Protein AF-A0A4P6H5F7-F1 (afdb_monomer)

Foldseek 3Di:
DDDDDDDDDDPDDDPQKDKDKDADDLVAFQWGIKMWIADPVQRFIFIFTDGDDPDDDPDDDPPPPDGDGDGDDPLCNQVVVQVVLVVRAPFCWKKKWWDPPLADTHDIDIGNDDPVLVVVCVVPPLVLDCQHSNNDQLADDFKDKDFCVRLVVDGSSVCNCVVRQVVSQFGIKMKGFADQVSGGGMMMITTHHVVRPYQDPRNRVVSSVVSVVCNVRPRPVVVQQPQPPLPPDDPVLVVLLVCLLVVHDLVVVCVVVVHDSVVSVVSVVVNCVSNVHDDSVVSNCSRNPDD

Secondary structure (DSSP, 8-state):
------PPPPP---TT-EEEEEE--HHHHSEEEEEEEEEGGGTEEEEEEEE---S---S---TT-S---PPP-TTTHHHHHHHHHHHHS--SEEEEEEEETTTEEEEEEEES--HHHHHHIIIIIGGG-TTSGGGS-TTT--EEEEETTGGGGSTTHHHHIIIIIGGGT--EEEEEEEEETTEEEEEEEEEE-GGG-SPPHHHHHHHHHHHHHHIIIIIGGGGS------TT--HHHHHHHHHHHTT--HHHHHHHHT--HHHHHHHHHHHHHHHT-SSHHHHHHHHT---

Nearest PDB structures (foldseek):
  7r3h-assembly2_C  TM=5.105E-01  e=3.510E-08  Pseudomonas aeruginosa PAO1
  4lgw-assembly1_A  TM=4.927E-01  e=9.589E-08  Escherichia coli K-12
  3qp6-assembly1_A-2  TM=3.907E-01  e=2.779E-07  Chromobacterium violaceum
  3qp5-assembly1_A  TM=4.692E-01  e=4.215E-06  Chromobacterium violaceum
  6bao-assembly1_B  TM=4.291E-01  e=8.643E-03  Stigmatella aurantiaca DW4/3-1

Structure (mmCIF, N/CA/C/O backbone):
data_AF-A0A4P6H5F7-F1
#
_entry.id   AF-A0A4P6H5F7-F1
#
loop_
_atom_site.group_PDB
_atom_site.id
_atom_site.type_symbol
_atom_site.label_atom_id
_atom_site.label_alt_id
_atom_site.label_comp_id
_atom_site.label_asym_id
_atom_site.label_entity_id
_atom_site.label_seq_id
_atom_site.pdbx_PDB_ins_code
_atom_site.Cartn_x
_atom_site.Cartn_y
_atom_site.Cartn_z
_atom_site.occupancy
_atom_site.B_iso_or_equiv
_atom_site.auth_seq_id
_atom_site.auth_comp_id
_atom_site.auth_asym_id
_atom_site.auth_atom_id
_atom_site.pdbx_PDB_model_num
ATOM 1 N N . MET A 1 1 ? 37.491 13.093 3.183 1.00 29.97 1 MET A N 1
ATOM 2 C CA . MET A 1 1 ? 36.920 14.443 3.383 1.00 29.97 1 MET A CA 1
ATOM 3 C C . MET A 1 1 ? 35.794 14.321 4.395 1.00 29.97 1 MET A C 1
ATOM 5 O O . MET A 1 1 ? 34.875 13.552 4.159 1.00 29.97 1 MET A O 1
ATOM 9 N N . GLN A 1 2 ? 35.931 14.969 5.554 1.00 22.78 2 GLN A N 1
ATOM 10 C CA . GLN A 1 2 ? 34.943 14.943 6.638 1.00 22.78 2 GLN A CA 1
ATOM 11 C C . GLN A 1 2 ? 33.630 15.591 6.178 1.00 22.78 2 GLN A C 1
ATOM 13 O O . GLN A 1 2 ? 33.628 16.748 5.761 1.00 22.78 2 GLN A O 1
ATOM 18 N N . ALA A 1 3 ? 32.522 14.852 6.260 1.00 23.78 3 ALA A N 1
ATOM 19 C CA . ALA A 1 3 ? 31.185 15.390 6.050 1.00 23.78 3 ALA A CA 1
ATOM 20 C C . ALA A 1 3 ? 30.818 16.300 7.234 1.00 23.78 3 ALA A C 1
ATOM 22 O O . ALA A 1 3 ? 30.647 15.839 8.362 1.00 23.78 3 ALA A O 1
ATOM 23 N N . GLY A 1 4 ? 30.749 17.605 6.972 1.00 20.97 4 GLY A N 1
ATOM 24 C CA . GLY A 1 4 ? 30.353 18.618 7.942 1.00 20.97 4 GLY A CA 1
ATOM 25 C C . GLY A 1 4 ? 28.889 18.464 8.356 1.00 20.97 4 GLY A C 1
ATOM 26 O O . GLY A 1 4 ? 27.988 18.347 7.523 1.00 20.97 4 GLY A O 1
ATOM 27 N N . ILE A 1 5 ? 28.659 18.476 9.666 1.00 22.62 5 ILE A N 1
ATOM 28 C CA . ILE A 1 5 ? 27.340 18.598 10.284 1.00 22.62 5 ILE A CA 1
ATOM 29 C C . ILE A 1 5 ? 26.895 20.049 10.086 1.00 22.62 5 ILE A C 1
ATOM 31 O O . ILE A 1 5 ? 27.395 20.949 10.754 1.00 22.62 5 ILE A O 1
ATOM 35 N N . VAL A 1 6 ? 25.973 20.291 9.155 1.00 24.48 6 VAL A N 1
ATOM 36 C CA . VAL A 1 6 ? 25.246 21.563 9.088 1.00 24.48 6 VAL A CA 1
ATOM 37 C C . VAL A 1 6 ? 23.949 21.360 9.858 1.00 24.48 6 VAL A C 1
ATOM 39 O O . VAL A 1 6 ? 23.096 20.569 9.464 1.00 24.48 6 VAL A O 1
ATOM 42 N N . ALA A 1 7 ? 23.857 22.020 11.009 1.00 23.06 7 ALA A N 1
ATOM 43 C CA . ALA A 1 7 ? 22.691 22.014 11.873 1.00 23.06 7 ALA A CA 1
ATOM 44 C C . ALA A 1 7 ? 21.468 22.573 11.125 1.00 23.06 7 ALA A C 1
ATOM 46 O O . ALA A 1 7 ? 21.466 23.733 10.711 1.00 23.06 7 ALA A O 1
ATOM 47 N N . CYS A 1 8 ? 20.415 21.768 10.972 1.00 25.28 8 CYS A N 1
ATOM 48 C CA . CYS A 1 8 ? 19.102 22.286 10.603 1.00 25.28 8 CYS A CA 1
ATOM 49 C C . CYS A 1 8 ? 18.485 22.980 11.823 1.00 25.28 8 CYS A C 1
ATOM 51 O O . CYS A 1 8 ? 18.349 22.381 12.889 1.00 25.28 8 CYS A O 1
ATOM 53 N N . LEU A 1 9 ? 18.147 24.260 11.648 1.00 24.42 9 LEU A N 1
ATOM 54 C CA . LEU A 1 9 ? 17.517 25.122 12.647 1.00 24.42 9 LEU A CA 1
ATOM 55 C C . LEU A 1 9 ? 16.273 24.476 13.290 1.00 24.42 9 LEU A C 1
ATOM 57 O O . LEU A 1 9 ? 15.506 23.800 12.599 1.00 24.42 9 LEU A O 1
ATOM 61 N N . PRO A 1 10 ? 16.033 24.731 14.589 1.00 26.20 10 PRO A N 1
ATOM 62 C CA . PRO A 1 10 ? 14.943 24.119 15.327 1.00 26.20 10 PRO A CA 1
ATOM 63 C C . PRO A 1 10 ? 13.609 24.707 14.856 1.00 26.20 10 PRO A C 1
ATOM 65 O O . PRO A 1 10 ? 13.351 25.903 15.010 1.00 26.20 10 PRO A O 1
ATOM 68 N N . LEU A 1 11 ? 12.723 23.863 14.321 1.00 34.06 11 LEU A N 1
ATOM 69 C CA . LEU A 1 11 ? 11.296 24.139 14.457 1.00 34.06 11 LEU A CA 1
ATOM 70 C C . LEU A 1 11 ? 11.012 24.127 15.963 1.00 34.06 11 LEU A C 1
ATOM 72 O O . LEU A 1 11 ? 11.435 23.211 16.663 1.00 34.06 11 LEU A O 1
ATOM 76 N N . ARG A 1 12 ? 10.418 25.219 16.447 1.00 31.41 12 ARG A N 1
ATOM 77 C CA . ARG A 1 12 ? 10.176 25.527 17.861 1.00 31.41 12 ARG A CA 1
ATOM 78 C C . ARG A 1 12 ? 9.864 24.290 18.711 1.00 31.41 12 ARG A C 1
ATOM 80 O O . ARG A 1 12 ? 9.005 23.492 18.368 1.00 31.41 12 ARG A O 1
ATOM 87 N N . THR A 1 13 ? 10.561 24.249 19.840 1.00 36.47 13 THR A N 1
ATOM 88 C CA . THR A 1 13 ? 10.389 23.454 21.060 1.00 36.47 13 THR A CA 1
ATOM 89 C C . THR A 1 13 ? 8.944 23.048 21.377 1.00 36.47 13 THR A C 1
ATOM 91 O O . THR A 1 13 ? 8.300 23.658 22.229 1.00 36.47 13 THR A O 1
ATOM 94 N N . ASP A 1 14 ? 8.451 21.999 20.732 1.00 37.88 14 ASP A N 1
ATOM 95 C CA . ASP A 1 14 ? 7.338 21.207 21.240 1.00 37.88 14 ASP A CA 1
ATOM 96 C C . ASP A 1 14 ? 7.854 19.773 21.454 1.00 37.88 14 ASP A C 1
ATOM 98 O O . ASP A 1 14 ? 8.197 19.099 20.478 1.00 37.88 14 ASP A O 1
ATOM 102 N N . PRO A 1 15 ? 7.988 19.305 22.709 1.00 40.47 15 PRO A N 1
ATOM 103 C CA . PRO A 1 15 ? 8.488 17.965 23.014 1.00 40.47 15 PRO A CA 1
ATOM 104 C C . PRO A 1 15 ? 7.598 16.835 22.462 1.00 40.47 15 PRO A C 1
ATOM 106 O O . PRO A 1 15 ? 8.021 15.681 22.484 1.00 40.47 15 PRO A O 1
ATOM 109 N N . ALA A 1 16 ? 6.402 17.144 21.944 1.00 42.50 16 ALA A N 1
ATOM 110 C CA . ALA A 1 16 ? 5.518 16.187 21.280 1.00 42.50 16 ALA A CA 1
ATOM 111 C C . ALA A 1 16 ? 5.868 15.920 19.800 1.00 42.50 16 ALA A C 1
ATOM 113 O O . ALA A 1 16 ? 5.371 14.955 19.219 1.00 42.50 16 ALA A O 1
ATOM 114 N N . VAL A 1 17 ? 6.712 16.744 19.165 1.00 45.81 17 VAL A N 1
ATOM 115 C CA . VAL A 1 17 ? 7.041 16.601 17.737 1.00 45.81 17 VAL A CA 1
ATOM 116 C C . VAL A 1 17 ? 8.173 15.591 17.556 1.00 45.81 17 VAL A C 1
ATOM 118 O O . VAL A 1 17 ? 9.346 15.892 17.785 1.00 45.81 17 VAL A O 1
ATOM 121 N N . ARG A 1 18 ? 7.833 14.379 17.102 1.00 52.94 18 ARG A N 1
ATOM 122 C CA . ARG A 1 18 ? 8.831 13.379 16.691 1.00 52.94 18 ARG A CA 1
ATOM 123 C C . ARG A 1 18 ? 9.371 13.761 15.314 1.00 52.94 18 ARG A C 1
ATOM 125 O O . ARG A 1 18 ? 8.601 14.061 14.406 1.00 52.94 18 ARG A O 1
ATOM 132 N N . SER A 1 19 ? 10.690 13.764 15.140 1.00 49.25 19 SER A N 1
ATOM 133 C CA . SER A 1 19 ? 11.313 14.035 13.840 1.00 49.25 19 SER A CA 1
ATOM 134 C C . SER A 1 19 ? 12.418 13.031 13.542 1.00 49.25 19 SER A C 1
ATOM 136 O O . SER A 1 19 ? 13.175 12.647 14.432 1.00 49.25 19 SER A O 1
ATOM 138 N N . HIS A 1 20 ? 12.496 12.592 12.288 1.00 52.00 20 HIS A N 1
ATOM 139 C CA . HIS A 1 20 ? 13.513 11.663 11.817 1.00 52.00 20 HIS A CA 1
ATOM 140 C C . HIS A 1 20 ? 14.039 12.144 10.465 1.00 52.00 20 HIS A C 1
ATOM 142 O O . HIS A 1 20 ? 13.270 12.332 9.527 1.00 52.00 20 HIS A O 1
ATOM 148 N N . SER A 1 21 ? 15.347 12.391 10.367 1.00 47.94 21 SER A N 1
ATOM 149 C CA . SER A 1 21 ? 15.993 12.844 9.129 1.00 47.94 21 SER A CA 1
ATOM 150 C C . SER A 1 21 ? 17.012 11.818 8.658 1.00 47.94 21 SER A C 1
ATOM 152 O O . SER A 1 21 ? 17.844 11.360 9.437 1.00 47.94 21 SER A O 1
ATOM 154 N N . ILE A 1 22 ? 16.946 11.464 7.380 1.00 49.75 22 ILE A N 1
ATOM 155 C CA . ILE A 1 22 ? 17.785 10.470 6.725 1.00 49.75 22 ILE A CA 1
ATOM 156 C C . ILE A 1 22 ? 18.375 11.099 5.458 1.00 49.75 22 ILE A C 1
ATOM 158 O O . ILE A 1 22 ? 17.669 11.719 4.665 1.00 49.75 22 ILE A O 1
ATOM 162 N N . ARG A 1 23 ? 19.684 10.936 5.264 1.00 50.78 23 ARG A N 1
ATOM 163 C CA . ARG A 1 23 ? 20.394 11.325 4.038 1.00 50.78 23 ARG A CA 1
ATOM 164 C C . ARG A 1 23 ? 20.758 10.076 3.240 1.00 50.78 23 ARG A C 1
ATOM 166 O O . ARG A 1 23 ? 21.121 9.070 3.844 1.00 50.78 23 ARG A O 1
ATOM 173 N N . PHE A 1 24 ? 20.661 10.166 1.917 1.00 49.22 24 PHE A N 1
ATOM 174 C CA . PHE A 1 24 ? 20.951 9.078 0.977 1.00 49.22 24 PHE A CA 1
ATOM 175 C C . PHE A 1 24 ? 21.926 9.552 -0.102 1.00 49.22 24 PHE A C 1
ATOM 177 O O . PHE A 1 24 ? 22.082 10.761 -0.306 1.00 49.22 24 PHE A O 1
ATOM 184 N N . ASP A 1 25 ? 22.571 8.607 -0.790 1.00 47.97 25 ASP A N 1
ATOM 185 C CA . ASP A 1 25 ? 23.366 8.923 -1.973 1.00 47.97 25 ASP A CA 1
ATOM 186 C C . ASP A 1 25 ? 22.431 9.273 -3.153 1.00 47.97 25 ASP A C 1
ATOM 188 O O . ASP A 1 25 ? 21.599 8.451 -3.566 1.00 47.97 25 ASP A O 1
ATOM 192 N N . PRO A 1 26 ? 22.525 10.492 -3.711 1.00 47.16 26 PRO A N 1
ATOM 193 C CA . PRO A 1 26 ? 21.695 10.901 -4.836 1.00 47.16 26 PRO A CA 1
ATOM 194 C C . PRO A 1 26 ? 21.836 10.058 -6.102 1.00 47.16 26 PRO A C 1
ATOM 196 O O . PRO A 1 26 ? 20.885 10.022 -6.887 1.00 47.16 26 PRO A O 1
ATOM 199 N N . ALA A 1 27 ? 22.973 9.389 -6.309 1.00 46.44 27 ALA A N 1
ATOM 200 C CA . ALA A 1 27 ? 23.206 8.581 -7.502 1.00 46.44 27 ALA A CA 1
ATOM 201 C C . ALA A 1 27 ? 22.308 7.329 -7.564 1.00 46.44 27 ALA A C 1
ATOM 203 O O . ALA A 1 27 ? 22.047 6.824 -8.655 1.00 46.44 27 ALA A O 1
ATOM 204 N N . GLU A 1 28 ? 21.801 6.853 -6.420 1.00 45.88 28 GLU A N 1
ATOM 205 C CA . GLU A 1 28 ? 21.081 5.574 -6.320 1.00 45.88 28 GLU A CA 1
ATOM 206 C C . GLU A 1 28 ? 19.574 5.719 -6.057 1.00 45.88 28 GLU A C 1
ATOM 208 O O . GLU A 1 28 ? 18.778 4.868 -6.465 1.00 45.88 28 GLU A O 1
ATOM 213 N N . CYS A 1 29 ? 19.157 6.801 -5.389 1.00 45.09 29 CYS A N 1
ATOM 214 C CA . CYS A 1 29 ? 17.756 7.034 -5.018 1.00 45.09 29 CYS A CA 1
ATOM 215 C C . CYS A 1 29 ? 17.140 8.293 -5.643 1.00 45.09 29 CYS A C 1
ATOM 217 O O . CYS A 1 29 ? 15.960 8.541 -5.433 1.00 45.09 29 CYS A O 1
ATOM 219 N N . GLY A 1 30 ? 17.897 9.134 -6.359 1.00 49.72 30 GLY A N 1
ATOM 220 C CA . GLY A 1 30 ? 17.394 10.416 -6.882 1.00 49.72 30 GLY A CA 1
ATOM 221 C C . GLY A 1 30 ? 16.991 11.440 -5.803 1.00 49.72 30 GLY A C 1
ATOM 222 O O . GLY A 1 30 ? 16.577 12.552 -6.134 1.00 49.72 30 GLY A O 1
ATOM 223 N N . VAL A 1 31 ? 17.134 11.094 -4.517 1.00 50.75 31 VAL A N 1
ATOM 224 C CA . VAL A 1 31 ? 16.823 11.892 -3.323 1.00 50.75 31 VAL A CA 1
ATOM 225 C C . VAL A 1 31 ? 18.093 12.001 -2.470 1.00 50.75 31 VAL A C 1
ATOM 227 O O . VAL A 1 31 ? 18.653 10.990 -2.071 1.00 50.75 31 VAL A O 1
ATOM 230 N N . GLN A 1 32 ? 18.549 13.224 -2.188 1.00 54.28 32 GLN A N 1
ATOM 231 C CA . GLN A 1 32 ? 19.732 13.541 -1.369 1.00 54.28 32 GLN A CA 1
ATOM 232 C C . GLN A 1 32 ? 19.437 13.546 0.136 1.00 54.28 32 GLN A C 1
ATOM 234 O O . GLN A 1 32 ? 20.300 13.250 0.961 1.00 54.28 32 GLN A O 1
ATOM 239 N N . GLU A 1 33 ? 18.233 13.965 0.517 1.00 55.88 33 GLU A N 1
ATOM 240 C CA . GLU A 1 33 ? 17.853 14.148 1.917 1.00 55.88 33 GLU A CA 1
ATOM 241 C C . GLU A 1 33 ? 16.346 14.016 2.079 1.00 55.88 33 GLU A C 1
ATOM 243 O O . GLU A 1 33 ? 15.588 14.428 1.199 1.00 55.88 33 GLU A O 1
ATOM 248 N N . PHE A 1 34 ? 15.938 13.439 3.203 1.00 58.94 34 PHE A N 1
ATOM 249 C CA . PHE A 1 34 ? 14.566 13.127 3.554 1.00 58.94 34 PHE A CA 1
ATOM 250 C C . PHE A 1 34 ? 14.358 13.367 5.057 1.00 58.94 34 PHE A C 1
ATOM 252 O O . PHE A 1 34 ? 15.089 12.823 5.877 1.00 58.94 34 PHE A O 1
ATOM 259 N N . SER A 1 35 ? 13.359 14.156 5.437 1.00 54.16 35 SER A N 1
ATOM 260 C CA . SER A 1 35 ? 13.009 14.431 6.832 1.00 54.16 35 SER A CA 1
ATOM 261 C C . SER A 1 35 ? 11.515 14.249 7.046 1.00 54.16 35 SER A C 1
ATOM 263 O O . SER A 1 35 ? 10.715 14.969 6.449 1.00 54.16 35 SER A O 1
ATOM 265 N N . LEU A 1 36 ? 11.152 13.321 7.926 1.00 54.50 36 LEU A N 1
ATOM 266 C CA . LEU A 1 36 ? 9.792 13.123 8.411 1.00 54.50 36 LEU A CA 1
ATOM 267 C C . LEU A 1 36 ? 9.608 13.830 9.750 1.00 54.50 36 LEU A C 1
ATOM 269 O O . LEU A 1 36 ? 10.480 13.789 10.621 1.00 54.50 36 LEU A O 1
ATOM 273 N N . PHE A 1 37 ? 8.450 14.448 9.922 1.00 55.75 37 PHE A N 1
ATOM 274 C CA . PHE A 1 37 ? 8.022 15.075 11.165 1.00 55.75 37 PHE A CA 1
ATOM 275 C C . PHE A 1 37 ? 6.615 14.583 11.485 1.00 55.75 37 PHE A C 1
ATOM 277 O O . PHE A 1 37 ? 5.787 14.539 10.585 1.00 55.75 37 PHE A O 1
ATOM 284 N N . TRP A 1 38 ? 6.330 14.247 12.736 1.00 47.97 38 TRP A N 1
ATOM 285 C CA . TRP A 1 38 ? 4.983 13.943 13.213 1.00 47.97 38 TRP A CA 1
ATOM 286 C C . TRP A 1 38 ? 4.521 15.025 14.182 1.00 47.97 38 TRP A C 1
ATOM 288 O O . TRP A 1 38 ? 5.249 15.380 15.111 1.00 47.97 38 TRP A O 1
ATOM 298 N N . GLN A 1 39 ? 3.319 15.549 13.965 1.00 54.34 39 GLN A N 1
ATOM 299 C CA . GLN A 1 39 ? 2.648 16.504 14.834 1.00 54.34 39 GLN A CA 1
ATOM 300 C C . GLN A 1 39 ? 1.384 15.844 15.412 1.00 54.34 39 GLN A C 1
ATOM 302 O O . GLN A 1 39 ? 0.368 15.758 14.725 1.00 54.34 39 GLN A O 1
ATOM 307 N N . PRO A 1 40 ? 1.412 15.392 16.681 1.00 46.44 40 PRO A N 1
ATOM 308 C CA . PRO A 1 40 ? 0.281 14.676 17.280 1.00 46.44 40 PRO A CA 1
ATOM 309 C C . PRO A 1 40 ? -0.992 15.524 17.420 1.00 46.44 40 PRO A C 1
ATOM 311 O O . PRO A 1 40 ? -2.099 15.007 17.373 1.00 46.44 40 PRO A O 1
ATOM 314 N N . HIS A 1 41 ? -0.853 16.842 17.596 1.00 43.78 41 HIS A N 1
ATOM 315 C CA . HIS A 1 41 ? -1.971 17.742 17.910 1.00 43.78 41 HIS A CA 1
ATOM 316 C C . HIS A 1 41 ? -2.948 17.970 16.743 1.00 43.78 41 HIS A C 1
ATOM 318 O O . HIS A 1 41 ? -4.041 18.491 16.951 1.00 43.78 41 HIS A O 1
ATOM 324 N N . ASN A 1 42 ? -2.551 17.621 15.521 1.00 45.69 42 ASN A N 1
ATOM 325 C CA . ASN A 1 42 ? -3.335 17.780 14.296 1.00 45.69 42 ASN A CA 1
ATOM 326 C C . ASN A 1 42 ? -3.241 16.537 13.392 1.00 45.69 42 ASN A C 1
ATOM 328 O O . ASN A 1 42 ? -3.495 16.657 12.195 1.00 45.69 42 ASN A O 1
ATOM 332 N N . ASP A 1 43 ? -2.837 15.387 13.950 1.00 46.53 43 ASP A N 1
ATOM 333 C CA . ASP A 1 43 ? -2.655 14.102 13.248 1.00 46.53 43 ASP A CA 1
ATOM 334 C C . ASP A 1 43 ? -1.792 14.228 11.974 1.00 46.53 43 ASP A C 1
ATOM 336 O O . ASP A 1 43 ? -1.970 13.496 11.010 1.00 46.53 43 ASP A O 1
ATOM 340 N N . THR A 1 44 ? -0.860 15.191 11.939 1.00 44.75 44 THR A N 1
ATOM 341 C CA . THR A 1 44 ? -0.157 15.584 10.713 1.00 44.75 44 THR A CA 1
ATOM 342 C C . THR A 1 44 ? 1.257 15.030 10.662 1.00 44.75 44 THR A C 1
ATOM 344 O O . THR A 1 44 ? 2.130 15.442 11.428 1.00 44.75 44 THR A O 1
ATOM 347 N N . MET A 1 45 ? 1.549 14.192 9.671 1.00 48.59 45 MET A N 1
ATOM 348 C CA . MET A 1 45 ? 2.930 13.930 9.262 1.00 48.59 45 MET A CA 1
ATOM 349 C C . MET A 1 45 ? 3.363 15.012 8.266 1.00 48.59 45 MET A C 1
ATOM 351 O O . MET A 1 45 ? 2.541 15.461 7.486 1.00 48.59 45 MET A O 1
ATOM 355 N N . MET A 1 46 ? 4.616 15.462 8.292 1.00 51.31 46 MET A N 1
ATOM 356 C CA . MET A 1 46 ? 5.203 16.340 7.279 1.00 51.31 46 MET A CA 1
ATOM 357 C C . MET A 1 46 ? 6.426 15.669 6.690 1.00 51.31 46 MET A C 1
ATOM 359 O O . MET A 1 46 ? 7.287 15.183 7.423 1.00 51.31 46 MET A O 1
ATOM 363 N N . LEU A 1 47 ? 6.535 15.720 5.369 1.00 50.47 47 LEU A N 1
ATOM 364 C CA . LEU A 1 47 ? 7.714 15.271 4.658 1.00 50.47 47 LEU A CA 1
ATOM 365 C C . LEU A 1 47 ? 8.489 16.462 4.089 1.00 50.47 47 LEU A C 1
ATOM 367 O O . LEU A 1 47 ? 7.913 17.344 3.468 1.00 50.47 47 LEU A O 1
ATOM 371 N N . LYS A 1 48 ? 9.811 16.470 4.238 1.00 55.75 48 LYS A N 1
ATOM 372 C CA . LYS A 1 48 ? 10.713 17.292 3.425 1.00 55.75 48 LYS A CA 1
ATOM 373 C C . LYS A 1 48 ? 11.657 16.374 2.675 1.00 55.75 48 LYS A C 1
ATOM 375 O O . LYS A 1 48 ? 12.254 15.500 3.289 1.00 55.75 48 LYS A O 1
ATOM 380 N N . TYR A 1 49 ? 11.819 16.578 1.374 1.00 50.47 49 TYR A N 1
ATOM 381 C CA . TYR A 1 49 ? 12.823 15.861 0.598 1.00 50.47 49 TYR A CA 1
ATOM 382 C C . TYR A 1 49 ? 13.550 16.803 -0.360 1.00 50.47 49 TYR A C 1
ATOM 384 O O . TYR A 1 49 ? 13.006 17.829 -0.772 1.00 50.47 49 TYR A O 1
ATOM 392 N N . ARG A 1 50 ? 14.790 16.457 -0.709 1.00 54.38 50 ARG A N 1
ATOM 393 C CA . ARG A 1 50 ? 15.602 17.168 -1.703 1.00 54.38 50 ARG A CA 1
ATOM 394 C C . ARG A 1 50 ? 16.057 16.179 -2.766 1.00 54.38 50 ARG A C 1
ATOM 396 O O . ARG A 1 50 ? 16.674 15.181 -2.416 1.00 54.38 50 ARG A O 1
ATOM 403 N N . ARG A 1 51 ? 15.766 16.440 -4.043 1.00 50.16 51 ARG A N 1
ATOM 404 C CA . ARG A 1 51 ? 16.254 15.632 -5.177 1.00 50.16 51 ARG A CA 1
ATOM 405 C C . ARG A 1 51 ? 17.541 16.199 -5.767 1.00 50.16 51 ARG A C 1
ATOM 407 O O . ARG A 1 51 ? 17.761 17.407 -5.690 1.00 50.16 51 ARG A O 1
ATOM 414 N N . ASP A 1 52 ? 18.342 15.339 -6.390 1.00 51.28 52 ASP A N 1
ATOM 415 C CA . ASP A 1 52 ? 19.470 15.777 -7.217 1.00 51.28 52 ASP A CA 1
ATOM 416 C C . ASP A 1 52 ? 19.020 16.033 -8.659 1.00 51.28 52 ASP A C 1
ATOM 418 O O . ASP A 1 52 ? 18.275 15.240 -9.238 1.00 51.28 52 ASP A O 1
ATOM 422 N N . ARG A 1 53 ? 19.456 17.151 -9.245 1.00 47.72 53 ARG A N 1
ATOM 423 C CA . ARG A 1 53 ? 19.188 17.486 -10.651 1.00 47.72 53 ARG A CA 1
ATOM 424 C C . ARG A 1 53 ? 20.381 17.035 -11.491 1.00 47.72 53 ARG A C 1
ATOM 426 O O . ARG A 1 53 ? 21.313 17.803 -11.716 1.00 47.72 53 ARG A O 1
ATOM 433 N N . GLY A 1 54 ? 20.348 15.803 -11.988 1.00 40.03 54 GLY A N 1
ATOM 434 C CA . GLY A 1 54 ? 21.299 15.350 -13.003 1.00 40.03 54 GLY A CA 1
ATOM 435 C C . GLY A 1 54 ? 21.062 16.039 -14.357 1.00 40.03 54 GLY A C 1
ATOM 436 O O . GLY A 1 54 ? 20.054 15.789 -15.002 1.00 40.03 54 GLY A O 1
ATOM 437 N N . THR A 1 55 ? 21.996 16.902 -14.777 1.00 37.75 55 THR A N 1
ATOM 438 C CA . THR A 1 55 ? 22.315 17.324 -16.169 1.00 37.75 55 THR A CA 1
ATOM 439 C C . THR A 1 55 ? 21.196 17.723 -17.155 1.00 37.75 55 THR A C 1
ATOM 441 O O . THR A 1 55 ? 21.426 17.678 -18.362 1.00 37.75 55 THR A O 1
ATOM 444 N N . GLU A 1 56 ? 20.020 18.179 -16.728 1.00 32.56 56 GLU A N 1
ATOM 445 C CA . GLU A 1 56 ? 19.079 18.856 -17.641 1.00 32.56 56 GLU A CA 1
ATOM 446 C C . GLU A 1 56 ? 19.368 20.367 -17.702 1.00 32.56 56 GLU A C 1
ATOM 448 O O . GLU A 1 56 ? 19.549 21.030 -16.678 1.00 32.56 56 GLU A O 1
ATOM 453 N N . ARG A 1 57 ? 19.488 20.905 -18.928 1.00 29.09 57 ARG A N 1
ATOM 454 C CA . ARG A 1 57 ? 19.799 22.320 -19.205 1.00 29.09 57 ARG A CA 1
ATOM 455 C C . ARG A 1 57 ? 18.815 23.262 -18.486 1.00 29.09 57 ARG A C 1
ATOM 457 O O . ARG A 1 57 ? 17.622 22.974 -18.448 1.00 29.09 57 ARG A O 1
ATOM 464 N N . PRO A 1 58 ? 19.283 24.419 -17.982 1.00 32.72 58 PRO A N 1
ATOM 465 C CA . PRO A 1 58 ? 18.459 25.361 -17.241 1.00 32.72 58 PRO A CA 1
ATOM 466 C C . PRO A 1 58 ? 17.654 26.241 -18.205 1.00 32.72 58 PRO A C 1
ATOM 468 O O . PRO A 1 58 ? 17.996 27.397 -18.423 1.00 32.72 58 PRO A O 1
ATOM 471 N N . GLU A 1 59 ? 16.577 25.718 -18.782 1.00 30.31 59 GLU A N 1
ATOM 472 C CA . GLU A 1 59 ? 15.536 26.563 -19.373 1.00 30.31 59 GLU A CA 1
ATOM 473 C C . GLU A 1 59 ? 14.224 26.327 -18.627 1.00 30.31 59 GLU A C 1
ATOM 475 O O . GLU A 1 59 ? 13.651 25.244 -18.654 1.00 30.31 59 GLU A O 1
ATOM 480 N N . MET A 1 60 ? 13.802 27.378 -17.915 1.00 31.80 60 MET A N 1
ATOM 481 C CA . MET A 1 60 ? 12.625 27.468 -17.044 1.00 31.80 60 MET A CA 1
ATOM 482 C C . MET A 1 60 ? 12.674 26.590 -15.788 1.00 31.80 60 MET A C 1
ATOM 484 O O . MET A 1 60 ? 11.951 25.612 -15.627 1.00 31.80 60 MET A O 1
ATOM 488 N N . ALA A 1 61 ? 13.495 27.016 -14.825 1.00 29.53 61 ALA A N 1
ATOM 489 C CA . ALA A 1 61 ? 13.262 26.668 -13.432 1.00 29.53 61 ALA A CA 1
ATOM 490 C C . ALA A 1 61 ? 11.879 27.194 -13.011 1.00 29.53 61 ALA A C 1
ATOM 492 O O . ALA A 1 61 ? 11.697 28.406 -12.921 1.00 29.53 61 ALA A O 1
ATOM 493 N N . ASP A 1 62 ? 10.927 26.300 -12.738 1.00 31.53 62 ASP A N 1
ATOM 494 C CA . ASP A 1 62 ? 9.774 26.651 -11.912 1.00 31.53 62 ASP A CA 1
ATOM 495 C C . ASP A 1 62 ? 10.276 26.840 -10.462 1.00 31.53 62 ASP A C 1
ATOM 497 O O . ASP A 1 62 ? 10.809 25.887 -9.874 1.00 31.53 62 ASP A O 1
ATOM 501 N N . PRO A 1 63 ? 10.180 28.047 -9.874 1.00 30.08 63 PRO A N 1
ATOM 502 C CA . PRO A 1 63 ? 10.615 28.325 -8.503 1.00 30.08 63 PRO A CA 1
ATOM 503 C C . PRO A 1 63 ? 9.763 27.627 -7.426 1.00 30.08 63 PRO A C 1
ATOM 505 O O . PRO A 1 63 ? 10.025 27.806 -6.238 1.00 30.08 63 PRO A O 1
ATOM 508 N N . SER A 1 64 ? 8.738 26.861 -7.811 1.00 31.34 64 SER A N 1
ATOM 509 C CA . SER A 1 64 ? 7.736 26.279 -6.912 1.00 31.34 64 SER A CA 1
ATOM 510 C C . SER A 1 64 ? 8.176 25.028 -6.132 1.00 31.34 64 SER A C 1
ATOM 512 O O . SER A 1 64 ? 7.507 24.658 -5.166 1.00 31.34 64 SER A O 1
ATOM 514 N N . ILE A 1 65 ? 9.303 24.382 -6.460 1.00 38.84 65 ILE A N 1
ATOM 515 C CA . ILE A 1 65 ? 9.735 23.144 -5.775 1.00 38.84 65 ILE A CA 1
ATOM 516 C C . ILE A 1 65 ? 10.603 23.470 -4.545 1.00 38.84 65 ILE A C 1
ATOM 518 O O . ILE A 1 65 ? 11.796 23.174 -4.483 1.00 38.84 65 ILE A O 1
ATOM 522 N N . GLY A 1 66 ? 9.986 24.132 -3.564 1.00 30.62 66 GLY A N 1
ATOM 523 C CA . GLY A 1 66 ? 10.457 24.181 -2.176 1.00 30.62 66 GLY A CA 1
ATOM 524 C C . GLY A 1 66 ? 10.095 22.894 -1.411 1.00 30.62 66 GLY A C 1
ATOM 525 O O . GLY A 1 66 ? 9.498 21.989 -1.995 1.00 30.62 66 GLY A O 1
ATOM 526 N N . PRO A 1 67 ? 10.427 22.775 -0.107 1.00 35.38 67 PRO A N 1
ATOM 527 C CA . PRO A 1 67 ? 10.016 21.630 0.710 1.00 35.38 67 PRO A CA 1
ATOM 528 C C . PRO A 1 67 ? 8.495 21.442 0.620 1.00 35.38 67 PRO A C 1
ATOM 530 O O . PRO A 1 67 ? 7.739 22.276 1.114 1.00 35.38 67 PRO A O 1
ATOM 533 N N . THR A 1 68 ? 8.043 20.367 -0.029 1.00 37.06 68 THR A N 1
ATOM 534 C CA . THR A 1 68 ? 6.614 20.069 -0.158 1.00 37.06 68 THR A CA 1
ATOM 535 C C . THR A 1 68 ? 6.084 19.569 1.178 1.00 37.06 68 THR A C 1
ATOM 537 O O . THR A 1 68 ? 6.230 18.397 1.502 1.00 37.06 68 THR A O 1
ATOM 540 N N . LEU A 1 69 ? 5.470 20.459 1.956 1.00 35.94 69 LEU A N 1
ATOM 541 C CA . LEU A 1 69 ? 4.765 20.095 3.180 1.00 35.94 69 LEU A CA 1
ATOM 542 C C . LEU A 1 69 ? 3.528 19.265 2.800 1.00 35.94 69 LEU A C 1
ATOM 544 O O . LEU A 1 69 ? 2.541 19.808 2.310 1.00 35.94 69 LEU A O 1
ATOM 548 N N . MET A 1 70 ? 3.586 17.950 2.979 1.00 40.19 70 MET A N 1
ATOM 549 C CA . MET A 1 70 ? 2.390 17.105 2.910 1.00 40.19 70 MET A CA 1
ATOM 550 C C . MET A 1 70 ? 1.782 17.036 4.299 1.00 40.19 70 MET A C 1
ATOM 552 O O . MET A 1 70 ? 2.529 16.853 5.245 1.00 40.19 70 MET A O 1
ATOM 556 N N . HIS A 1 71 ? 0.471 17.230 4.415 1.00 36.88 71 HIS A N 1
ATOM 557 C CA . HIS A 1 71 ? -0.298 16.953 5.627 1.00 36.88 71 HIS A CA 1
ATOM 558 C C . HIS A 1 71 ? -0.821 15.525 5.515 1.00 36.88 71 HIS A C 1
ATOM 560 O O . HIS A 1 71 ? -1.302 15.194 4.434 1.00 36.88 71 HIS A O 1
ATOM 566 N N . PHE A 1 72 ? -0.714 14.698 6.561 1.00 44.41 72 PHE A N 1
ATOM 567 C CA . PHE A 1 72 ? -1.260 13.338 6.538 1.00 44.41 72 PHE A CA 1
ATOM 568 C C . PHE A 1 72 ? -2.577 13.249 7.309 1.00 44.41 72 PHE A C 1
ATOM 570 O O . PHE A 1 72 ? -2.690 13.839 8.367 1.00 44.41 72 PHE A O 1
ATOM 577 N N . ASP A 1 73 ? -3.565 12.556 6.746 1.00 47.59 73 ASP A N 1
ATOM 578 C CA . ASP A 1 73 ? -4.876 12.272 7.355 1.00 47.59 73 ASP A CA 1
ATOM 579 C C . ASP A 1 73 ? -5.053 10.756 7.266 1.00 47.59 73 ASP A C 1
ATOM 581 O O . ASP A 1 73 ? -4.817 10.188 6.199 1.00 47.59 73 ASP A O 1
ATOM 585 N N . ARG A 1 74 ? -5.460 10.074 8.342 1.00 50.97 74 ARG A N 1
ATOM 586 C CA . ARG A 1 74 ? -5.659 8.610 8.341 1.00 50.97 74 ARG A CA 1
ATOM 587 C C . ARG A 1 74 ? -6.557 8.108 7.207 1.00 50.97 74 ARG A C 1
ATOM 589 O O . ARG A 1 74 ? -6.352 7.000 6.719 1.00 50.97 74 ARG A O 1
ATOM 596 N N . THR A 1 75 ? -7.524 8.905 6.756 1.00 53.03 75 THR A N 1
ATOM 597 C CA . THR A 1 75 ? -8.407 8.561 5.629 1.00 53.03 75 THR A CA 1
ATOM 598 C C . THR A 1 75 ? -7.767 8.781 4.256 1.00 53.03 75 THR A C 1
ATOM 600 O O . THR A 1 75 ? -8.168 8.140 3.286 1.00 53.03 75 THR A O 1
ATOM 603 N N . ALA A 1 76 ? -6.746 9.637 4.175 1.00 64.44 76 ALA A N 1
ATOM 604 C CA . ALA A 1 76 ? -5.987 9.947 2.962 1.00 64.44 76 ALA A CA 1
ATOM 605 C C . ALA A 1 76 ? -4.559 9.366 2.975 1.00 64.44 76 ALA A C 1
ATOM 607 O O . ALA A 1 76 ? -3.797 9.578 2.027 1.00 64.44 76 ALA A O 1
ATOM 608 N N . PHE A 1 77 ? -4.202 8.611 4.022 1.00 72.88 77 PHE A N 1
ATOM 609 C CA . PHE A 1 77 ? -2.858 8.086 4.251 1.00 72.88 77 PHE A CA 1
ATOM 610 C C . PHE A 1 77 ? -2.344 7.307 3.042 1.00 72.88 77 PHE A C 1
ATOM 612 O O . PHE A 1 77 ? -1.221 7.533 2.601 1.00 72.88 77 PHE A O 1
ATOM 619 N N . GLY A 1 78 ? -3.183 6.441 2.466 1.00 75.56 78 GLY A N 1
ATOM 620 C CA . GLY A 1 78 ? -2.820 5.666 1.283 1.00 75.56 78 GLY A CA 1
ATOM 621 C C . GLY A 1 78 ? -2.414 6.550 0.103 1.00 75.56 78 GLY A C 1
ATOM 622 O O . GLY A 1 78 ? -1.355 6.346 -0.483 1.00 75.56 78 GLY A O 1
ATOM 623 N N . ASP A 1 79 ? -3.202 7.579 -0.213 1.00 77.31 79 ASP A N 1
ATOM 624 C CA . ASP A 1 79 ? -2.928 8.485 -1.336 1.00 77.31 79 ASP A CA 1
ATOM 625 C C . ASP A 1 79 ? -1.632 9.291 -1.118 1.00 77.31 79 ASP A C 1
ATOM 627 O O . ASP A 1 79 ? -0.802 9.445 -2.023 1.00 77.31 79 ASP A O 1
ATOM 631 N N . GLN A 1 80 ? -1.403 9.758 0.109 1.00 73.94 80 GLN A N 1
ATOM 632 C CA . GLN A 1 80 ? -0.197 10.510 0.465 1.00 73.94 80 GLN A CA 1
ATOM 633 C C . GLN A 1 80 ? 1.044 9.616 0.471 1.00 73.94 80 GLN A C 1
ATOM 635 O O . GLN A 1 80 ? 2.081 9.999 -0.073 1.00 73.94 80 GLN A O 1
ATOM 640 N N . PHE A 1 81 ? 0.932 8.401 1.013 1.00 82.50 81 PHE A N 1
ATOM 641 C CA . PHE A 1 81 ? 1.990 7.398 0.993 1.00 82.50 81 PHE A CA 1
ATOM 642 C C . PHE A 1 81 ? 2.438 7.103 -0.443 1.00 82.50 81 PHE A C 1
ATOM 644 O O . PHE A 1 81 ? 3.627 7.188 -0.758 1.00 82.50 81 PHE A O 1
ATOM 651 N N . LEU A 1 82 ? 1.487 6.836 -1.345 1.00 84.25 82 LEU A N 1
ATOM 652 C CA . LEU A 1 82 ? 1.794 6.582 -2.752 1.00 84.25 82 LEU A CA 1
ATOM 653 C C . LEU A 1 82 ? 2.459 7.785 -3.422 1.00 84.25 82 LEU A C 1
ATOM 655 O O . LEU A 1 82 ? 3.386 7.603 -4.211 1.00 84.25 82 LEU A O 1
ATOM 659 N N . THR A 1 83 ? 2.040 9.005 -3.076 1.00 78.56 83 THR A N 1
ATOM 660 C CA . THR A 1 83 ? 2.662 10.234 -3.587 1.00 78.56 83 THR A CA 1
ATOM 661 C C . THR A 1 83 ? 4.130 10.332 -3.169 1.00 78.56 83 THR A C 1
ATOM 663 O O . THR A 1 83 ? 4.987 10.617 -4.006 1.00 78.56 83 THR A O 1
ATOM 666 N N . VAL A 1 84 ? 4.448 10.043 -1.902 1.00 76.31 84 VAL A N 1
ATOM 667 C CA . VAL A 1 84 ? 5.831 10.045 -1.399 1.00 76.31 84 VAL A CA 1
ATOM 668 C C .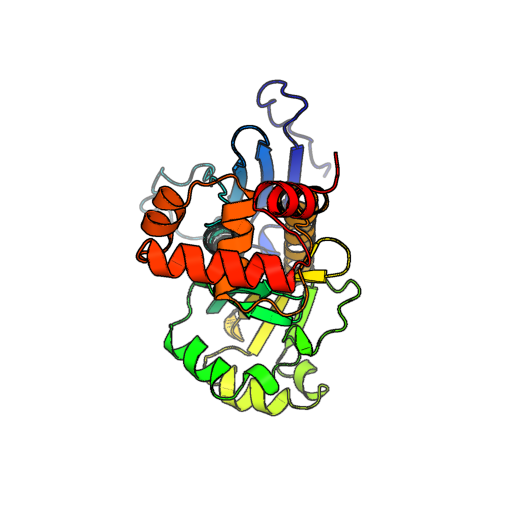 VAL A 1 84 ? 6.686 9.023 -2.132 1.00 76.31 84 VAL A C 1
ATOM 670 O O . VAL A 1 84 ? 7.766 9.360 -2.614 1.00 76.31 84 VAL A O 1
ATOM 673 N N . VAL A 1 85 ? 6.216 7.781 -2.247 1.00 83.69 85 VAL A N 1
ATOM 674 C CA . VAL A 1 85 ? 7.028 6.718 -2.847 1.00 83.69 85 VAL A CA 1
ATOM 675 C C . VAL A 1 85 ? 7.211 6.934 -4.351 1.00 83.69 85 VAL A C 1
ATOM 677 O O . VAL A 1 85 ? 8.331 6.809 -4.846 1.00 83.69 85 VAL A O 1
ATOM 680 N N . ALA A 1 86 ? 6.163 7.350 -5.070 1.00 81.06 86 ALA A N 1
ATOM 681 C CA . ALA A 1 86 ? 6.265 7.715 -6.485 1.00 81.06 86 ALA A CA 1
ATOM 682 C C . ALA A 1 86 ? 7.178 8.934 -6.713 1.00 81.06 86 ALA A C 1
ATOM 684 O O . ALA A 1 86 ? 7.797 9.064 -7.770 1.00 81.06 86 ALA A O 1
ATOM 685 N N . ALA A 1 87 ? 7.301 9.825 -5.723 1.00 73.38 87 ALA A N 1
ATOM 686 C CA . ALA A 1 87 ? 8.249 10.929 -5.767 1.00 73.38 87 ALA A CA 1
ATOM 687 C C . ALA A 1 87 ? 9.677 10.529 -5.341 1.00 73.38 87 ALA A C 1
ATOM 689 O O . ALA A 1 87 ? 10.640 11.196 -5.721 1.00 73.38 87 ALA A O 1
ATOM 690 N N . ALA A 1 88 ? 9.854 9.472 -4.562 1.00 73.69 88 ALA A N 1
ATOM 691 C CA . ALA A 1 88 ? 11.179 9.046 -4.132 1.00 73.69 88 ALA A CA 1
ATOM 692 C C . ALA A 1 88 ? 11.910 8.257 -5.219 1.00 73.69 88 ALA A C 1
ATOM 694 O O . ALA A 1 88 ? 13.132 8.264 -5.251 1.00 73.69 88 ALA A O 1
ATOM 695 N N . MET A 1 89 ? 11.190 7.568 -6.107 1.00 81.31 89 MET A N 1
ATOM 696 C CA . MET A 1 89 ? 11.815 6.664 -7.066 1.00 81.31 89 MET A CA 1
ATOM 697 C C . MET A 1 89 ? 10.956 6.424 -8.312 1.00 81.31 89 MET A C 1
ATOM 699 O O . MET A 1 89 ? 9.732 6.519 -8.237 1.00 81.31 89 MET A O 1
ATOM 703 N N . PRO A 1 90 ? 11.562 6.069 -9.461 1.00 83.56 90 PRO A N 1
ATOM 704 C CA . PRO A 1 90 ? 10.797 5.755 -10.658 1.00 83.56 90 PRO A CA 1
ATOM 705 C C . PRO A 1 90 ? 10.034 4.438 -10.476 1.00 83.56 90 PRO A C 1
ATOM 707 O O . PRO A 1 90 ? 10.610 3.420 -10.084 1.00 83.56 90 PRO A O 1
ATOM 710 N N . LEU A 1 91 ? 8.741 4.465 -10.794 1.00 90.44 91 LEU A N 1
ATOM 711 C CA . LEU A 1 91 ? 7.832 3.323 -10.743 1.00 90.44 91 LEU A CA 1
ATOM 712 C C . LEU A 1 91 ? 7.014 3.253 -12.035 1.00 90.44 91 LEU A C 1
ATOM 714 O O . LEU A 1 91 ? 6.741 4.274 -12.664 1.00 90.44 91 LEU A O 1
ATOM 718 N N . VAL A 1 92 ? 6.591 2.044 -12.402 1.00 92.50 92 VAL A N 1
ATOM 719 C CA . VAL A 1 92 ? 5.504 1.833 -13.373 1.00 92.50 92 VAL A CA 1
ATOM 720 C C . VAL A 1 92 ? 4.176 2.228 -12.734 1.00 92.50 92 VAL A C 1
ATOM 722 O O . VAL A 1 92 ? 3.348 2.877 -13.363 1.00 92.50 92 VAL A O 1
ATOM 725 N N . GLY A 1 93 ? 4.006 1.868 -11.465 1.00 92.94 93 GLY A N 1
ATOM 726 C CA . GLY A 1 93 ? 2.880 2.266 -10.642 1.00 92.94 93 GLY A CA 1
ATOM 727 C C . GLY A 1 93 ? 2.992 1.679 -9.243 1.00 92.94 93 GLY A C 1
ATOM 728 O O . GLY A 1 93 ? 3.883 0.875 -8.950 1.00 92.94 93 GLY A O 1
ATOM 729 N N . CYS A 1 94 ? 2.088 2.095 -8.372 1.00 94.88 94 CYS A N 1
ATOM 730 C CA . CYS A 1 94 ? 1.983 1.586 -7.020 1.00 94.88 94 CYS A CA 1
ATOM 731 C C . CYS A 1 94 ? 0.528 1.514 -6.561 1.00 94.88 94 CYS A C 1
ATOM 733 O O . CYS A 1 94 ? -0.343 2.251 -7.032 1.00 94.88 94 CYS A O 1
ATOM 735 N N . CYS A 1 95 ? 0.278 0.587 -5.646 1.00 93.50 95 CYS A N 1
ATOM 736 C CA . CYS A 1 95 ? -1.017 0.359 -5.028 1.00 93.50 95 CYS A CA 1
ATOM 737 C C . CYS A 1 95 ? -0.845 0.383 -3.515 1.00 93.50 95 CYS A C 1
ATOM 739 O O . CYS A 1 95 ? 0.090 -0.222 -3.006 1.00 93.50 95 CYS A O 1
ATOM 741 N N . PHE A 1 96 ? -1.752 1.036 -2.805 1.00 91.88 96 PHE A N 1
ATOM 742 C CA . PHE A 1 96 ? -1.898 0.922 -1.358 1.00 91.88 96 PHE A CA 1
ATOM 743 C C . PHE A 1 96 ? -3.241 0.267 -1.066 1.00 91.88 96 PHE A C 1
ATOM 745 O O . PHE A 1 96 ? -4.199 0.472 -1.811 1.00 91.88 96 PHE A O 1
ATOM 752 N N . TYR A 1 97 ? -3.326 -0.515 -0.002 1.00 87.06 97 TYR A N 1
ATOM 753 C CA . TYR A 1 97 ? -4.571 -1.121 0.443 1.00 87.06 97 TYR A CA 1
ATOM 754 C C . TYR A 1 97 ? -4.572 -1.315 1.953 1.00 87.06 97 TYR A C 1
ATOM 756 O O . TYR A 1 97 ? -3.527 -1.403 2.600 1.00 87.06 97 TYR A O 1
ATOM 764 N N . ARG A 1 98 ? -5.769 -1.432 2.513 1.00 84.69 98 ARG A N 1
ATOM 765 C CA . ARG A 1 98 ? -5.980 -1.796 3.911 1.00 84.69 98 ARG A CA 1
ATOM 766 C C . ARG A 1 98 ? -6.250 -3.284 4.041 1.00 84.69 98 ARG A C 1
ATOM 768 O O . ARG A 1 98 ? -6.725 -3.924 3.107 1.00 84.69 98 ARG A O 1
ATOM 775 N N . VAL A 1 99 ? -5.955 -3.827 5.213 1.00 80.62 99 VAL A N 1
ATOM 776 C CA . VAL A 1 99 ? -6.192 -5.228 5.548 1.00 80.62 99 VAL A CA 1
ATOM 777 C C . VAL A 1 99 ? -7.090 -5.298 6.779 1.00 80.62 99 VAL A C 1
ATOM 779 O O . VAL A 1 99 ? -6.716 -4.874 7.868 1.00 80.62 99 VAL A O 1
ATOM 782 N N . GLU A 1 100 ? -8.286 -5.847 6.602 1.00 75.38 100 GLU A N 1
ATOM 783 C CA . GLU A 1 100 ? -9.235 -6.150 7.670 1.00 75.38 100 GLU A CA 1
ATOM 784 C C . GLU A 1 100 ? -9.056 -7.587 8.167 1.00 75.38 100 GLU A C 1
ATOM 786 O O . GLU A 1 100 ? -8.749 -8.512 7.405 1.00 75.38 100 GLU A O 1
ATOM 791 N N . ASP A 1 101 ? -9.243 -7.785 9.474 1.00 69.38 101 ASP A N 1
ATOM 792 C CA . ASP A 1 101 ? -9.142 -9.087 10.147 1.00 69.38 101 ASP A CA 1
ATOM 793 C C . ASP A 1 101 ? -7.807 -9.825 9.856 1.00 69.38 101 ASP A C 1
ATOM 795 O O . ASP A 1 101 ? -7.712 -11.052 9.921 1.00 69.38 101 ASP A O 1
ATOM 799 N N . GLY A 1 102 ? -6.760 -9.062 9.508 1.00 65.19 102 GLY A N 1
AT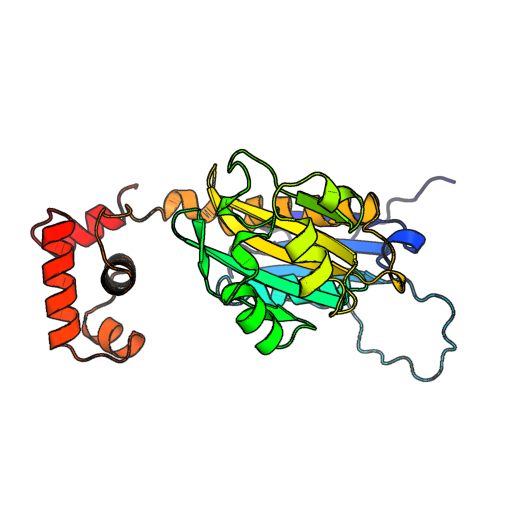OM 800 C CA . GLY A 1 102 ? -5.416 -9.536 9.162 1.00 65.19 102 GLY A CA 1
ATOM 801 C C . GLY A 1 102 ? -5.295 -10.267 7.819 1.00 65.19 102 GLY A C 1
ATOM 802 O O . GLY A 1 102 ? -4.232 -10.824 7.542 1.00 65.19 102 GLY A O 1
ATOM 803 N N . ARG A 1 103 ? -6.361 -10.334 7.006 1.00 70.25 103 ARG A N 1
AT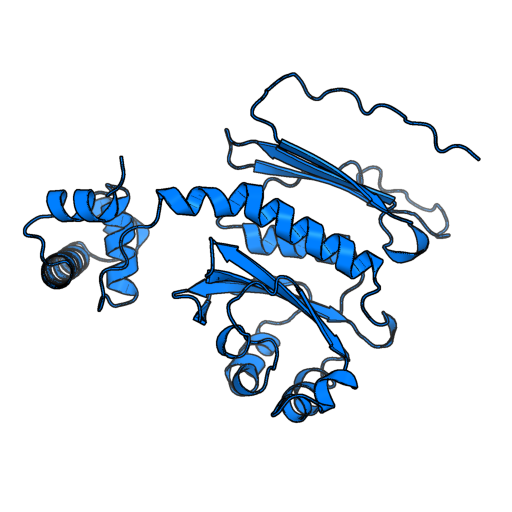OM 804 C CA . ARG A 1 103 ? -6.384 -11.129 5.759 1.00 70.25 103 ARG A CA 1
ATOM 805 C C . ARG A 1 103 ? -7.170 -10.504 4.609 1.00 70.25 103 ARG A C 1
ATOM 807 O O . ARG A 1 103 ? -6.776 -10.660 3.457 1.00 70.25 103 ARG A O 1
ATOM 814 N N . HIS A 1 104 ? -8.261 -9.801 4.898 1.00 76.94 104 HIS A N 1
ATOM 815 C CA . HIS A 1 104 ? -9.169 -9.293 3.875 1.00 76.94 104 HIS A CA 1
ATOM 816 C C . HIS A 1 104 ? -8.703 -7.936 3.369 1.00 76.94 104 HIS A C 1
ATOM 818 O O . HIS A 1 104 ? -8.713 -6.954 4.104 1.00 76.94 104 HIS A O 1
ATOM 824 N N . VAL A 1 105 ? -8.305 -7.872 2.104 1.00 81.50 105 VAL A N 1
ATOM 825 C CA . VAL A 1 105 ? -7.809 -6.634 1.506 1.00 81.50 105 VAL A CA 1
ATOM 826 C C . VAL A 1 105 ? -8.966 -5.740 1.046 1.00 81.50 105 VAL A C 1
ATOM 828 O O . VAL A 1 105 ? -9.833 -6.187 0.294 1.00 81.50 105 VAL A O 1
ATOM 831 N N . VAL A 1 106 ? -8.957 -4.471 1.460 1.00 76.38 106 VAL A N 1
ATOM 832 C CA . VAL A 1 106 ? -9.986 -3.458 1.167 1.00 76.38 106 VAL A CA 1
ATOM 833 C C . VAL A 1 106 ? -9.366 -2.085 0.855 1.00 76.38 106 VAL A C 1
ATOM 835 O O . VAL A 1 106 ? -8.181 -1.858 1.088 1.00 76.38 106 VAL A O 1
ATOM 838 N N . ASP A 1 107 ? -10.189 -1.153 0.365 1.00 76.56 107 ASP A N 1
ATOM 839 C CA . ASP A 1 107 ? -9.878 0.286 0.253 1.00 76.56 107 ASP A CA 1
ATOM 840 C C . ASP A 1 107 ? -8.600 0.607 -0.554 1.00 76.56 107 ASP A C 1
ATOM 842 O O . ASP A 1 107 ? -7.673 1.274 -0.090 1.00 76.56 107 ASP A O 1
ATOM 846 N N . HIS A 1 108 ? -8.542 0.093 -1.785 1.00 84.50 108 HIS A N 1
ATOM 847 C CA . HIS A 1 108 ? -7.405 0.277 -2.686 1.00 84.50 108 HIS A CA 1
ATOM 848 C C . HIS A 1 108 ? -7.236 1.716 -3.158 1.00 84.50 108 HIS A C 1
ATOM 850 O O . HIS A 1 108 ? -8.170 2.342 -3.661 1.00 84.50 108 HIS A O 1
ATOM 856 N N . ARG A 1 109 ? -5.992 2.186 -3.116 1.00 87.69 109 ARG A N 1
ATOM 857 C CA . ARG A 1 109 ? -5.528 3.437 -3.720 1.00 87.69 109 ARG A CA 1
ATOM 858 C C . ARG A 1 109 ? -4.487 3.117 -4.775 1.00 87.69 109 ARG A C 1
ATOM 860 O O . ARG A 1 109 ? -3.634 2.261 -4.559 1.00 87.69 109 ARG A O 1
ATOM 867 N N . LEU A 1 110 ? -4.571 3.775 -5.925 1.00 87.81 110 LEU A N 1
ATOM 868 C CA . LEU A 1 110 ? -3.732 3.488 -7.088 1.00 87.81 110 LEU A CA 1
ATOM 869 C C . LEU A 1 110 ? -3.030 4.761 -7.551 1.00 87.81 110 LEU A C 1
ATOM 871 O O . LEU A 1 110 ? -3.657 5.810 -7.672 1.00 87.81 110 LEU A O 1
ATOM 875 N N . SER A 1 111 ? -1.750 4.645 -7.890 1.00 89.56 111 SER A N 1
ATOM 876 C CA . SER A 1 111 ? -0.979 5.695 -8.555 1.00 89.56 111 SER A CA 1
ATOM 877 C C . SER A 1 111 ? -0.205 5.088 -9.723 1.00 89.56 111 SER A C 1
ATOM 879 O O . SER A 1 111 ? 0.449 4.058 -9.580 1.00 89.56 111 SER A O 1
ATOM 881 N N . GLY A 1 112 ? -0.337 5.667 -10.918 1.00 85.81 112 GLY A N 1
ATOM 882 C CA . GLY A 1 112 ? 0.252 5.112 -12.148 1.00 85.81 112 GLY A CA 1
ATOM 883 C C . GLY A 1 112 ? -0.397 3.813 -12.655 1.00 85.81 112 GLY A C 1
ATOM 884 O O . GLY A 1 112 ? 0.046 3.267 -13.661 1.00 85.81 112 GLY A O 1
ATOM 885 N N . LEU A 1 113 ? -1.464 3.325 -12.008 1.00 88.44 113 LEU A N 1
ATOM 886 C CA . LEU A 1 113 ? -2.201 2.115 -12.391 1.00 88.44 113 LEU A CA 1
ATOM 887 C C . LEU A 1 113 ? -3.660 2.441 -12.724 1.00 88.44 113 LEU A C 1
ATOM 889 O O . LEU A 1 113 ? -4.272 3.317 -12.117 1.00 88.44 113 LEU A O 1
ATOM 893 N N . SER A 1 114 ? -4.234 1.717 -13.687 1.00 83.62 114 SER A N 1
ATOM 894 C CA . SER A 1 114 ? -5.643 1.885 -14.064 1.00 83.62 114 SER A CA 1
ATOM 895 C C . SER A 1 114 ? -6.578 1.066 -13.160 1.00 83.62 114 SER A C 1
ATOM 897 O O . SER A 1 114 ? -6.188 -0.005 -12.698 1.00 83.62 114 SER A O 1
ATOM 899 N N . PRO A 1 115 ? -7.852 1.459 -12.982 1.00 77.31 115 PRO A N 1
ATOM 900 C CA . PRO A 1 115 ? -8.833 0.626 -12.275 1.00 77.31 115 PRO A CA 1
ATOM 901 C C . PRO A 1 115 ? -9.033 -0.768 -12.902 1.00 77.31 115 PRO A C 1
ATOM 903 O O . PRO A 1 115 ? -9.329 -1.737 -12.203 1.00 77.31 115 PRO A O 1
ATOM 906 N N . TYR A 1 116 ? -8.826 -0.898 -14.218 1.00 80.88 116 TYR A N 1
ATOM 907 C CA . TYR A 1 116 ? -8.882 -2.186 -14.918 1.00 80.88 116 TYR A CA 1
ATOM 908 C C . TYR A 1 116 ? -7.780 -3.153 -14.457 1.00 80.88 116 TYR A C 1
ATOM 910 O O . TYR A 1 116 ? -8.022 -4.357 -14.365 1.00 80.88 116 TYR A O 1
ATOM 918 N N . TRP A 1 117 ? -6.596 -2.630 -14.113 1.00 88.19 117 TRP A N 1
ATOM 919 C CA . TRP A 1 117 ? -5.494 -3.405 -13.532 1.00 88.19 117 TRP A CA 1
ATOM 920 C C . TRP A 1 117 ? -5.971 -4.164 -12.288 1.00 88.19 117 TRP A C 1
ATOM 922 O O . TRP A 1 117 ? -5.814 -5.382 -12.192 1.00 88.19 117 TRP A O 1
ATOM 932 N N . LEU A 1 118 ? -6.641 -3.444 -11.381 1.00 85.06 118 LEU A N 1
ATOM 933 C CA . LEU A 1 118 ? -7.125 -3.974 -10.109 1.00 85.06 118 LEU A CA 1
ATOM 934 C C . LEU A 1 118 ? -8.275 -4.967 -10.298 1.00 85.06 118 LEU A C 1
ATOM 936 O O . LEU A 1 118 ? -8.301 -6.021 -9.664 1.00 85.06 118 LEU A O 1
ATOM 940 N N . ASN A 1 119 ? -9.199 -4.671 -11.215 1.00 81.19 119 ASN A N 1
ATOM 941 C CA . ASN A 1 119 ? -10.283 -5.591 -11.550 1.00 81.19 119 ASN A CA 1
ATOM 942 C C . ASN A 1 119 ? -9.737 -6.927 -12.081 1.00 81.19 119 ASN A C 1
ATOM 944 O O . ASN A 1 119 ? -10.119 -7.994 -11.602 1.00 81.19 119 ASN A O 1
ATOM 948 N N . ARG A 1 120 ? -8.782 -6.869 -13.016 1.00 85.94 120 ARG A N 1
ATOM 949 C CA . ARG A 1 120 ? -8.126 -8.058 -13.568 1.00 85.94 120 ARG A CA 1
ATOM 950 C C . ARG A 1 120 ? -7.368 -8.836 -12.490 1.00 85.94 120 ARG A C 1
ATOM 952 O O . ARG A 1 120 ? -7.422 -10.067 -12.494 1.00 85.94 120 ARG A O 1
ATOM 959 N N . TYR A 1 121 ? -6.701 -8.137 -11.569 1.00 87.81 121 TYR A N 1
ATOM 960 C CA . TYR A 1 121 ? -6.013 -8.746 -10.432 1.00 87.81 121 TYR A CA 1
ATOM 961 C C . TYR A 1 121 ? -6.972 -9.568 -9.560 1.00 87.81 121 TYR A C 1
ATOM 963 O O . TYR A 1 121 ? -6.777 -10.775 -9.403 1.00 87.81 121 TYR A O 1
ATOM 971 N N . TYR A 1 122 ? -8.056 -8.964 -9.066 1.00 85.38 122 TYR A N 1
ATOM 972 C CA . TYR A 1 122 ? -9.001 -9.651 -8.178 1.00 85.38 122 TYR A CA 1
ATOM 973 C C . TYR A 1 122 ? -9.863 -10.703 -8.871 1.00 85.38 122 TYR A C 1
ATOM 975 O O . TYR A 1 122 ? -10.294 -11.663 -8.235 1.00 85.38 122 TYR A O 1
ATOM 983 N N . HIS A 1 123 ? -10.069 -10.586 -10.181 1.00 82.94 123 HIS A N 1
ATOM 984 C CA . HIS A 1 123 ? -10.804 -11.597 -10.932 1.00 82.94 123 HIS A CA 1
ATOM 985 C C . HIS A 1 123 ? -10.067 -12.949 -10.980 1.00 82.94 123 HIS A C 1
ATOM 987 O O . HIS A 1 123 ? -10.705 -13.998 -11.051 1.00 82.94 123 HIS A O 1
ATOM 993 N N . ARG A 1 124 ? -8.725 -12.958 -10.974 1.00 86.31 124 ARG A N 1
ATOM 994 C CA . ARG A 1 124 ? -7.959 -14.201 -11.184 1.00 86.31 124 ARG A CA 1
ATOM 995 C C . ARG A 1 124 ? -6.646 -14.295 -10.419 1.00 86.31 124 ARG A C 1
ATOM 997 O O . ARG A 1 124 ? -6.318 -15.368 -9.927 1.00 86.31 124 ARG A O 1
ATOM 1004 N N . PHE A 1 125 ? -5.877 -13.217 -10.367 1.00 89.44 125 PHE A N 1
ATOM 1005 C CA . PHE A 1 125 ? -4.448 -13.275 -10.075 1.00 89.44 125 PHE A CA 1
ATOM 1006 C C . PHE A 1 125 ? -4.085 -13.172 -8.594 1.00 89.44 125 PHE A C 1
ATOM 1008 O O . PHE A 1 125 ? -3.062 -13.731 -8.210 1.00 89.44 125 PHE A O 1
ATOM 1015 N N . TRP A 1 126 ? -4.934 -12.571 -7.755 1.00 88.00 126 TRP A N 1
ATOM 1016 C CA . TRP A 1 126 ? -4.675 -12.430 -6.313 1.00 88.00 126 TRP A CA 1
ATOM 1017 C C . TRP A 1 126 ? -4.354 -13.763 -5.615 1.00 88.00 126 TRP A C 1
ATOM 1019 O O . TRP A 1 126 ? -3.510 -13.832 -4.729 1.00 88.00 126 TRP A O 1
ATOM 1029 N N . ARG A 1 127 ? -4.968 -14.865 -6.071 1.00 86.62 127 ARG A N 1
ATOM 1030 C CA . ARG A 1 127 ? -4.750 -16.213 -5.518 1.00 86.62 127 ARG A CA 1
ATOM 1031 C C . ARG A 1 127 ? -3.370 -16.774 -5.830 1.00 86.62 127 ARG A C 1
ATOM 1033 O O . ARG A 1 127 ? -2.949 -17.709 -5.158 1.00 86.62 127 ARG A O 1
ATOM 1040 N N . PHE A 1 128 ? -2.707 -16.257 -6.859 1.00 88.44 128 PHE A N 1
ATOM 1041 C CA . PHE A 1 128 ? -1.398 -16.699 -7.341 1.00 88.44 128 PHE A CA 1
ATOM 1042 C C . PHE A 1 128 ? -0.264 -15.777 -6.890 1.00 88.44 128 PHE A C 1
ATOM 1044 O O . PHE A 1 128 ? 0.902 -16.136 -7.040 1.00 88.44 128 PHE A O 1
ATOM 1051 N N . ASP A 1 129 ? -0.601 -14.612 -6.342 1.00 89.81 129 ASP A N 1
ATOM 1052 C CA . ASP A 1 129 ? 0.357 -13.616 -5.890 1.00 89.81 129 ASP A CA 1
ATOM 1053 C C . ASP A 1 129 ? 1.094 -14.103 -4.625 1.00 89.81 129 ASP A C 1
ATOM 1055 O O . ASP A 1 129 ? 0.468 -14.289 -3.578 1.00 89.81 129 ASP A O 1
ATOM 1059 N N . PRO A 1 130 ? 2.420 -14.332 -4.682 1.00 87.56 130 PRO A N 1
ATOM 1060 C CA . PRO A 1 130 ? 3.193 -14.782 -3.525 1.00 87.56 130 PRO A CA 1
ATOM 1061 C C . PRO A 1 130 ? 3.324 -13.715 -2.425 1.00 87.56 130 PRO A C 1
ATOM 1063 O O . PRO A 1 130 ? 3.768 -14.048 -1.325 1.00 87.56 130 PRO A O 1
ATOM 1066 N N . LEU A 1 131 ? 2.975 -12.460 -2.726 1.00 90.75 131 LEU A N 1
ATOM 1067 C CA . LEU A 1 131 ? 3.023 -11.303 -1.833 1.00 90.75 131 LEU A CA 1
ATOM 1068 C C . LEU A 1 131 ? 1.633 -10.906 -1.315 1.00 90.75 131 LEU A C 1
ATOM 1070 O O . LEU A 1 131 ? 1.495 -9.918 -0.603 1.00 90.75 131 LEU A O 1
ATOM 1074 N N . HIS A 1 132 ? 0.585 -11.671 -1.630 1.00 89.69 132 HIS A N 1
ATOM 1075 C CA . HIS A 1 132 ? -0.726 -11.398 -1.052 1.00 89.69 132 HIS A CA 1
ATOM 1076 C C . HIS A 1 132 ? -0.696 -11.618 0.476 1.00 89.69 132 HIS A C 1
ATOM 1078 O O . HIS A 1 132 ? -0.181 -12.654 0.911 1.00 89.69 132 HIS A O 1
ATOM 1084 N N . PRO A 1 133 ? -1.307 -10.741 1.300 1.00 85.62 133 PRO A N 1
ATOM 1085 C CA . PRO A 1 133 ? -1.291 -10.861 2.764 1.00 85.62 133 PRO A CA 1
ATOM 1086 C C . PRO A 1 133 ? -1.755 -12.219 3.316 1.00 85.62 133 PRO A C 1
ATOM 1088 O O . PRO A 1 133 ? -1.252 -12.677 4.334 1.00 85.62 133 PRO A O 1
ATOM 1091 N N . GLU A 1 134 ? -2.675 -12.913 2.637 1.00 83.31 134 GLU A N 1
ATOM 1092 C CA . GLU A 1 134 ? -3.113 -14.268 3.035 1.00 83.31 134 GLU A CA 1
ATOM 1093 C C . GLU A 1 134 ? -2.043 -15.361 2.883 1.00 83.31 134 GLU A C 1
ATOM 1095 O O . GLU A 1 134 ? -2.198 -16.459 3.418 1.00 83.31 134 GLU A O 1
ATOM 1100 N N . ARG A 1 135 ? -0.992 -15.098 2.104 1.00 79.88 135 ARG A N 1
ATOM 1101 C CA . ARG A 1 135 ? 0.029 -16.078 1.712 1.00 79.88 135 ARG A CA 1
ATOM 1102 C C . ARG A 1 135 ? 1.380 -15.830 2.373 1.00 79.88 135 ARG A C 1
ATOM 1104 O O . ARG A 1 135 ? 2.288 -16.643 2.206 1.00 79.88 135 ARG A O 1
ATOM 1111 N N . VAL A 1 136 ? 1.511 -14.732 3.108 1.00 78.56 136 VAL A N 1
ATOM 1112 C CA . VAL A 1 136 ? 2.714 -14.383 3.859 1.00 78.56 136 VAL A CA 1
ATOM 1113 C C . VAL A 1 136 ? 2.473 -14.690 5.330 1.00 78.56 136 VAL A C 1
ATOM 1115 O O . VAL A 1 136 ? 1.382 -14.465 5.852 1.00 78.56 136 VAL A O 1
ATOM 1118 N N . ASP A 1 137 ? 3.481 -15.258 5.990 1.00 67.81 137 ASP A N 1
ATOM 1119 C CA . ASP A 1 137 ? 3.421 -15.467 7.433 1.00 67.81 137 ASP A CA 1
ATOM 1120 C C . ASP A 1 137 ? 3.302 -14.100 8.123 1.00 67.81 137 ASP A C 1
ATOM 1122 O O . ASP A 1 137 ? 4.112 -13.205 7.881 1.00 67.81 137 ASP A O 1
ATOM 1126 N N . GLN A 1 138 ? 2.269 -13.927 8.951 1.00 61.50 138 GLN A N 1
ATOM 1127 C CA . GLN A 1 138 ? 1.932 -12.647 9.589 1.00 61.50 138 GLN A CA 1
ATOM 1128 C C . GLN A 1 138 ? 3.010 -12.193 10.593 1.00 61.50 138 GLN A C 1
ATOM 1130 O O . GLN A 1 138 ? 2.982 -11.060 11.070 1.00 61.50 138 GLN A O 1
ATOM 1135 N N . ALA A 1 139 ? 3.974 -13.058 10.920 1.00 58.94 139 ALA A N 1
ATOM 1136 C CA . ALA A 1 139 ? 5.069 -12.746 11.823 1.00 58.94 139 ALA A CA 1
ATOM 1137 C C . ALA A 1 139 ? 6.196 -11.940 11.139 1.00 58.94 139 ALA A C 1
ATOM 1139 O O . ALA A 1 139 ? 7.216 -12.484 10.719 1.00 58.94 139 ALA A O 1
ATOM 1140 N N . GLY A 1 140 ? 6.047 -10.613 11.119 1.00 67.31 140 GLY A N 1
ATOM 1141 C CA . GLY A 1 140 ? 7.180 -9.676 11.174 1.00 67.31 140 GLY A CA 1
ATOM 1142 C C . GLY A 1 140 ? 7.920 -9.373 9.868 1.00 67.31 140 GLY A C 1
ATOM 1143 O O . GLY A 1 140 ? 8.974 -8.736 9.910 1.00 67.31 140 GLY A O 1
ATOM 1144 N N . ILE A 1 141 ? 7.401 -9.780 8.707 1.00 83.06 141 ILE A N 1
ATOM 1145 C CA . ILE A 1 141 ? 7.957 -9.356 7.413 1.00 83.06 141 ILE A CA 1
ATOM 1146 C C . ILE A 1 141 ? 7.394 -7.978 7.061 1.00 83.06 141 ILE A C 1
ATOM 1148 O O . ILE A 1 141 ? 6.241 -7.870 6.668 1.00 83.06 141 ILE A O 1
ATOM 1152 N N . ARG A 1 142 ? 8.217 -6.927 7.135 1.00 87.50 142 ARG A N 1
ATOM 1153 C CA . ARG A 1 142 ? 7.833 -5.560 6.718 1.00 87.50 142 ARG A CA 1
ATOM 1154 C C . ARG A 1 142 ? 7.965 -5.302 5.223 1.00 87.50 142 ARG A C 1
ATOM 1156 O O . ARG A 1 142 ? 7.255 -4.472 4.667 1.00 87.50 142 ARG A O 1
ATOM 1163 N N . LEU A 1 143 ? 8.895 -5.994 4.576 1.00 91.81 143 LEU A N 1
ATOM 1164 C CA . LEU A 1 143 ? 9.308 -5.720 3.206 1.00 91.81 143 LEU A CA 1
ATOM 1165 C C . LEU A 1 143 ? 9.658 -7.031 2.511 1.00 91.81 143 LEU A C 1
ATOM 1167 O O . LEU A 1 143 ? 10.449 -7.820 3.030 1.00 91.81 143 LEU A O 1
ATOM 1171 N N . ARG A 1 144 ? 9.125 -7.252 1.308 1.00 91.75 144 ARG A N 1
ATOM 1172 C CA . ARG A 1 144 ? 9.538 -8.372 0.454 1.00 91.75 144 ARG A CA 1
ATOM 1173 C C . ARG A 1 144 ? 9.648 -7.920 -0.992 1.00 91.75 144 ARG A C 1
ATOM 1175 O O . ARG A 1 144 ? 8.679 -7.456 -1.581 1.00 91.75 144 ARG A O 1
ATOM 1182 N N . SER A 1 145 ? 10.833 -8.094 -1.572 1.00 92.06 145 SER A N 1
ATOM 1183 C CA . SER A 1 145 ? 11.088 -7.805 -2.983 1.00 92.06 145 SER A CA 1
ATOM 1184 C C . SER A 1 145 ? 11.191 -9.090 -3.795 1.00 92.06 145 SER A C 1
ATOM 1186 O O . SER A 1 145 ? 11.851 -10.050 -3.390 1.00 92.06 145 SER A O 1
ATOM 1188 N N . VAL A 1 146 ? 10.521 -9.112 -4.942 1.00 90.38 146 VAL A N 1
ATOM 1189 C CA . VAL A 1 146 ? 10.480 -10.239 -5.870 1.00 90.38 146 VAL A CA 1
ATOM 1190 C C . VAL A 1 146 ? 10.743 -9.734 -7.284 1.00 90.38 146 VAL A C 1
ATOM 1192 O O . VAL A 1 146 ? 10.228 -8.709 -7.730 1.00 90.38 146 VAL A O 1
ATOM 1195 N N . THR A 1 147 ? 11.559 -10.480 -8.017 1.00 89.81 147 THR A N 1
ATOM 1196 C CA . THR A 1 147 ? 11.803 -10.276 -9.442 1.00 89.81 147 THR A CA 1
ATOM 1197 C C . THR A 1 147 ? 11.176 -11.417 -10.226 1.00 89.81 147 THR A C 1
ATOM 1199 O O . THR A 1 147 ? 10.894 -12.484 -9.680 1.00 89.81 147 THR A O 1
ATOM 1202 N N . ARG A 1 148 ? 11.022 -11.234 -11.539 1.00 86.88 148 ARG A N 1
ATOM 1203 C CA . ARG A 1 148 ? 10.595 -12.310 -12.443 1.00 86.88 148 ARG A CA 1
ATOM 1204 C C . ARG A 1 148 ? 11.410 -13.601 -12.271 1.00 86.88 148 ARG A C 1
ATOM 1206 O O . ARG A 1 148 ? 10.861 -14.689 -12.411 1.00 86.88 148 ARG A O 1
ATOM 1213 N N . GLU A 1 149 ? 12.706 -13.497 -11.977 1.00 84.44 149 GLU A N 1
ATOM 1214 C CA . GLU A 1 149 ? 13.571 -14.659 -11.761 1.00 84.44 149 GLU A CA 1
ATOM 1215 C C . GLU A 1 149 ? 13.320 -15.319 -10.401 1.00 84.44 149 GLU A C 1
ATOM 1217 O O . GLU A 1 149 ? 13.150 -16.539 -10.333 1.00 84.44 149 GLU A O 1
ATOM 1222 N N . THR A 1 150 ? 13.246 -14.533 -9.320 1.00 85.19 150 THR A N 1
ATOM 1223 C CA . THR A 1 150 ? 13.063 -15.085 -7.969 1.00 85.19 150 THR A CA 1
ATOM 1224 C C . THR A 1 150 ? 11.654 -15.631 -7.751 1.00 85.19 150 THR A C 1
ATOM 1226 O O . THR A 1 150 ? 11.507 -16.652 -7.079 1.00 85.19 150 THR A O 1
ATOM 1229 N N . ALA A 1 151 ? 10.646 -15.052 -8.414 1.00 81.19 151 ALA A N 1
ATOM 1230 C CA . ALA A 1 151 ? 9.263 -15.525 -8.407 1.00 81.19 151 ALA A CA 1
ATOM 1231 C C . ALA A 1 151 ? 9.120 -16.979 -8.871 1.00 81.19 151 ALA A C 1
ATOM 1233 O O . ALA A 1 151 ? 8.207 -17.679 -8.446 1.00 81.19 151 ALA A O 1
ATOM 1234 N N . ARG A 1 152 ? 10.028 -17.484 -9.719 1.00 79.00 152 ARG A N 1
ATOM 1235 C CA . ARG A 1 152 ? 9.954 -18.862 -10.240 1.00 79.00 152 ARG A CA 1
ATOM 1236 C C . ARG A 1 152 ? 10.035 -19.937 -9.158 1.00 79.00 152 ARG A C 1
ATOM 1238 O O . ARG A 1 152 ? 9.692 -21.085 -9.426 1.00 79.00 152 ARG A O 1
ATOM 1245 N N . ARG A 1 153 ? 10.512 -19.578 -7.964 1.00 77.12 153 ARG A N 1
ATOM 1246 C CA . ARG A 1 153 ? 10.675 -20.488 -6.825 1.00 77.12 153 ARG A CA 1
ATOM 1247 C C . ARG A 1 153 ? 9.405 -20.613 -5.975 1.00 77.12 153 ARG A C 1
ATOM 1249 O O . ARG A 1 153 ? 9.305 -21.565 -5.209 1.00 77.12 153 ARG A O 1
ATOM 1256 N N . ASP A 1 154 ? 8.443 -19.703 -6.128 1.00 74.75 154 ASP A N 1
ATOM 1257 C CA . ASP A 1 154 ? 7.200 -19.678 -5.354 1.00 74.75 154 ASP A CA 1
ATOM 1258 C C . ASP A 1 154 ? 6.047 -20.372 -6.111 1.00 74.75 154 ASP A C 1
ATOM 1260 O O . ASP A 1 154 ? 5.805 -20.134 -7.297 1.00 74.75 154 ASP A O 1
ATOM 1264 N N . ALA A 1 155 ? 5.285 -21.232 -5.429 1.00 68.56 155 ALA A N 1
ATOM 1265 C CA . ALA A 1 155 ? 4.183 -21.971 -6.050 1.00 68.56 155 ALA A CA 1
ATOM 1266 C C . ALA A 1 155 ? 3.042 -21.036 -6.507 1.00 68.56 155 ALA A C 1
ATOM 1268 O O . ALA A 1 155 ? 2.419 -20.352 -5.692 1.00 68.56 155 ALA A O 1
ATOM 1269 N N . GLY A 1 156 ? 2.739 -21.038 -7.810 1.00 69.81 156 GLY A N 1
ATOM 1270 C CA . GLY A 1 156 ? 1.723 -20.180 -8.443 1.00 69.81 156 GLY A CA 1
ATOM 1271 C C . GLY A 1 156 ? 2.245 -18.817 -8.916 1.00 69.81 156 GLY A C 1
ATOM 1272 O O . GLY A 1 156 ? 1.665 -18.221 -9.822 1.00 69.81 156 GLY A O 1
ATOM 1273 N N . ALA A 1 157 ? 3.393 -18.372 -8.407 1.00 79.50 157 ALA A N 1
ATOM 1274 C CA . ALA A 1 157 ? 3.986 -17.093 -8.776 1.00 79.50 157 ALA A CA 1
ATOM 1275 C C . ALA A 1 157 ? 4.398 -16.971 -10.261 1.00 79.50 157 ALA A C 1
ATOM 1277 O O . ALA A 1 157 ? 4.254 -15.873 -10.800 1.00 79.50 157 ALA A O 1
ATOM 1278 N N . PRO A 1 158 ? 4.825 -18.034 -10.985 1.00 85.69 158 PRO A N 1
ATOM 1279 C CA . PRO A 1 158 ? 5.068 -17.932 -12.425 1.00 85.69 158 PRO A CA 1
ATOM 1280 C C . PRO A 1 158 ? 3.834 -17.496 -13.220 1.00 85.69 158 PRO A C 1
ATOM 1282 O O . PRO A 1 158 ? 3.959 -16.698 -14.143 1.00 85.69 158 PRO A O 1
ATOM 1285 N N . GLU A 1 159 ? 2.640 -17.983 -12.865 1.00 88.25 159 GLU A N 1
ATOM 1286 C CA . GLU A 1 159 ? 1.401 -17.605 -13.555 1.00 88.25 159 GLU A CA 1
ATOM 1287 C C . GLU A 1 159 ? 1.071 -16.131 -13.310 1.00 88.25 159 GLU A C 1
ATOM 1289 O O . GLU A 1 159 ? 0.773 -15.397 -14.252 1.00 88.25 159 GLU A O 1
ATOM 1294 N N . TYR A 1 160 ? 1.204 -15.683 -12.062 1.00 89.94 160 TYR A N 1
ATOM 1295 C CA . TYR A 1 160 ? 1.045 -14.282 -11.687 1.00 89.94 160 TYR A CA 1
ATOM 1296 C C . TYR A 1 160 ? 2.033 -13.366 -12.434 1.00 89.94 160 TYR A C 1
ATOM 1298 O O . TYR A 1 160 ? 1.624 -12.402 -13.084 1.00 89.94 160 TYR A O 1
ATOM 1306 N N . PHE A 1 161 ? 3.327 -13.684 -12.430 1.00 91.06 161 PHE A N 1
ATOM 1307 C CA . PHE A 1 161 ? 4.323 -12.849 -13.101 1.00 91.06 161 PHE A CA 1
ATOM 1308 C C . PHE A 1 161 ? 4.150 -12.850 -14.623 1.00 91.06 161 PHE A C 1
ATOM 1310 O O . PHE A 1 161 ? 4.030 -11.785 -15.224 1.00 91.06 161 PHE A O 1
ATOM 1317 N N . GLU A 1 162 ? 4.103 -14.022 -15.257 1.00 90.88 162 GLU A N 1
ATOM 1318 C CA . GLU A 1 162 ? 4.125 -14.131 -16.721 1.00 90.88 162 GLU A CA 1
ATOM 1319 C C . GLU A 1 162 ? 2.803 -13.706 -17.373 1.00 90.88 162 GLU A C 1
ATOM 1321 O O . GLU A 1 162 ? 2.812 -13.146 -18.468 1.00 90.88 162 GLU A O 1
ATOM 1326 N N . GLN A 1 163 ? 1.655 -13.945 -16.726 1.00 91.44 163 GLN A N 1
ATOM 1327 C CA . GLN A 1 163 ? 0.348 -13.651 -17.329 1.00 91.44 163 GLN A CA 1
ATOM 1328 C C . GLN A 1 163 ? -0.252 -12.314 -16.880 1.00 91.44 163 GLN A C 1
ATOM 1330 O O . GLN A 1 163 ? -1.135 -11.789 -17.572 1.00 91.44 163 GLN A O 1
ATOM 1335 N N . PHE A 1 164 ? 0.202 -11.750 -15.755 1.00 92.31 164 PHE A N 1
ATOM 1336 C CA . PHE A 1 164 ? -0.327 -10.493 -15.227 1.00 92.31 164 PHE A CA 1
ATOM 1337 C C . PHE A 1 164 ? 0.711 -9.371 -15.181 1.00 92.31 164 PHE A C 1
ATOM 1339 O O . PHE A 1 164 ? 0.475 -8.342 -15.811 1.00 92.31 164 PHE A O 1
ATOM 1346 N N . LEU A 1 165 ? 1.854 -9.531 -14.510 1.00 92.81 165 LEU A N 1
ATOM 1347 C CA . LEU A 1 165 ? 2.816 -8.425 -14.360 1.00 92.81 165 LEU A CA 1
ATOM 1348 C C . LEU A 1 165 ? 3.602 -8.113 -15.642 1.00 92.81 165 LEU A C 1
ATOM 1350 O O . LEU A 1 165 ? 3.643 -6.956 -16.070 1.00 92.81 165 LEU A O 1
ATOM 1354 N N . VAL A 1 166 ? 4.173 -9.129 -16.295 1.00 92.12 166 VAL A N 1
ATOM 1355 C CA . VAL A 1 166 ? 5.011 -8.958 -17.496 1.00 92.12 166 VAL A CA 1
ATOM 1356 C C . VAL A 1 166 ? 4.253 -8.260 -18.637 1.00 92.12 166 VAL A C 1
ATOM 1358 O O . VAL A 1 166 ? 4.790 -7.294 -19.186 1.00 92.12 166 VAL A O 1
ATOM 1361 N N . PRO A 1 167 ? 2.995 -8.626 -18.970 1.00 91.44 167 PRO A N 1
ATOM 1362 C CA . PRO A 1 167 ? 2.217 -7.915 -19.991 1.00 91.44 167 PRO A CA 1
ATOM 1363 C C . PRO A 1 167 ? 1.942 -6.442 -19.663 1.00 91.44 167 PRO A C 1
ATOM 1365 O O . PRO A 1 167 ? 1.570 -5.676 -20.545 1.00 91.44 167 PRO A O 1
ATOM 1368 N N . GLN A 1 168 ? 2.105 -6.048 -18.401 1.00 87.12 168 GLN A N 1
ATOM 1369 C CA . GLN A 1 168 ? 1.919 -4.684 -17.904 1.00 87.12 168 GLN A CA 1
ATOM 1370 C C . GLN A 1 168 ? 3.269 -3.978 -17.695 1.00 87.12 168 GLN A C 1
ATOM 1372 O O . GLN A 1 168 ? 3.372 -3.040 -16.908 1.00 87.12 168 GLN A O 1
ATOM 1377 N N . ASN A 1 169 ? 4.314 -4.447 -18.391 1.00 90.00 169 ASN A N 1
ATOM 1378 C CA . ASN A 1 169 ? 5.682 -3.931 -18.334 1.00 90.00 169 ASN A CA 1
ATOM 1379 C C . ASN A 1 169 ? 6.267 -3.902 -16.909 1.00 90.00 169 ASN A C 1
ATOM 1381 O O . ASN A 1 169 ? 7.044 -3.015 -16.560 1.00 90.00 169 ASN A O 1
ATOM 1385 N N . THR A 1 170 ? 5.873 -4.868 -16.077 1.00 92.12 170 THR A N 1
ATOM 1386 C CA . THR A 1 170 ? 6.341 -5.001 -14.696 1.00 92.12 170 THR A CA 1
ATOM 1387 C C . THR A 1 170 ? 7.098 -6.312 -14.522 1.00 92.12 170 THR A C 1
ATOM 1389 O O . THR A 1 170 ? 6.570 -7.389 -14.789 1.00 92.12 170 THR A O 1
ATOM 1392 N N . VAL A 1 171 ? 8.343 -6.220 -14.060 1.00 93.25 171 VAL A N 1
ATOM 1393 C CA . VAL A 1 171 ? 9.250 -7.373 -13.867 1.00 93.25 171 VAL A CA 1
ATOM 1394 C C . VAL A 1 171 ? 9.923 -7.379 -12.492 1.00 93.25 171 VAL A C 1
ATOM 1396 O O . VAL A 1 171 ? 10.499 -8.394 -12.089 1.00 93.25 171 VAL A O 1
ATOM 1399 N N . HIS A 1 172 ? 9.804 -6.275 -11.752 1.00 94.31 172 HIS A N 1
ATOM 1400 C CA . HIS A 1 172 ? 10.226 -6.150 -10.363 1.00 94.31 172 HIS A CA 1
ATOM 1401 C C . HIS A 1 172 ? 9.048 -5.638 -9.532 1.00 94.31 172 HIS A C 1
ATOM 1403 O O . HIS A 1 172 ? 8.412 -4.647 -9.900 1.00 94.31 172 HIS A O 1
ATOM 1409 N N . GLN A 1 173 ? 8.780 -6.298 -8.411 1.00 95.19 173 GLN A N 1
ATOM 1410 C CA . GLN A 1 173 ? 7.747 -5.918 -7.456 1.00 95.19 173 GLN A CA 1
ATOM 1411 C C . GLN A 1 173 ? 8.347 -5.905 -6.054 1.00 95.19 173 GLN A C 1
ATOM 1413 O O . GLN A 1 173 ? 9.077 -6.820 -5.676 1.00 95.19 173 GLN A O 1
ATOM 1418 N N . THR A 1 174 ? 8.019 -4.887 -5.272 1.00 94.94 174 THR A N 1
ATOM 1419 C CA . THR A 1 174 ? 8.328 -4.853 -3.843 1.00 94.94 174 THR A CA 1
ATOM 1420 C C . THR A 1 174 ? 7.053 -4.577 -3.070 1.00 94.94 174 THR A C 1
ATOM 1422 O O . THR A 1 174 ? 6.374 -3.593 -3.353 1.00 94.94 174 THR A O 1
ATOM 1425 N N . GLU A 1 175 ? 6.747 -5.446 -2.112 1.00 94.81 175 GLU A N 1
ATOM 1426 C CA . GLU A 1 175 ? 5.603 -5.321 -1.216 1.00 94.81 175 GLU A CA 1
ATOM 1427 C C . GLU A 1 175 ? 6.054 -4.827 0.156 1.00 94.81 175 GLU A C 1
ATOM 1429 O O . GLU A 1 175 ? 7.062 -5.293 0.700 1.00 94.81 175 GLU A O 1
ATOM 1434 N N . LEU A 1 176 ? 5.284 -3.892 0.698 1.00 94.31 176 LEU A N 1
ATOM 1435 C CA . LEU A 1 176 ? 5.397 -3.348 2.041 1.00 94.31 176 LEU A CA 1
ATOM 1436 C C . LEU A 1 176 ? 4.213 -3.829 2.862 1.00 94.31 176 LEU A C 1
ATOM 1438 O O . LEU A 1 176 ? 3.086 -3.787 2.374 1.00 94.31 176 LEU A O 1
ATOM 1442 N N . TYR A 1 177 ? 4.456 -4.203 4.111 1.00 90.88 177 TYR A N 1
ATOM 1443 C CA . TYR A 1 177 ? 3.413 -4.570 5.060 1.00 90.88 177 TYR A CA 1
ATOM 1444 C C . TYR A 1 177 ? 3.531 -3.692 6.294 1.00 90.88 177 TYR A C 1
ATOM 1446 O O . TYR A 1 177 ? 4.596 -3.606 6.905 1.00 90.88 177 TYR A O 1
ATOM 1454 N N . PHE A 1 178 ? 2.419 -3.067 6.654 1.00 86.44 178 PHE A N 1
ATOM 1455 C CA . PHE A 1 178 ? 2.306 -2.250 7.850 1.00 86.44 178 PHE A CA 1
ATOM 1456 C C . PHE A 1 178 ? 1.599 -3.054 8.928 1.00 86.44 178 PHE A C 1
ATOM 1458 O O . PHE A 1 178 ? 0.537 -3.638 8.674 1.00 86.44 178 PHE A O 1
ATOM 1465 N N . HIS A 1 179 ? 2.173 -3.065 10.123 1.00 81.94 179 HIS A N 1
ATOM 1466 C CA . HIS A 1 179 ? 1.686 -3.858 11.237 1.00 81.94 179 HIS A CA 1
ATOM 1467 C C . HIS A 1 179 ? 1.123 -2.989 12.358 1.00 81.94 179 HIS A C 1
ATOM 1469 O O . HIS A 1 179 ? 1.677 -1.946 12.700 1.00 81.94 179 HIS A O 1
ATOM 1475 N N . ALA A 1 180 ? 0.056 -3.490 12.977 1.00 75.19 180 ALA A N 1
ATOM 1476 C CA . ALA A 1 180 ? -0.352 -3.122 14.326 1.00 75.19 180 ALA A CA 1
ATOM 1477 C C . ALA A 1 180 ? -0.153 -4.359 15.215 1.00 75.19 180 ALA A C 1
ATOM 1479 O O . ALA A 1 180 ? -0.844 -5.378 15.073 1.00 75.19 180 ALA A O 1
ATOM 1480 N N . GLY A 1 181 ? 0.869 -4.320 16.071 1.00 75.06 181 GLY A N 1
ATOM 1481 C CA . GLY A 1 181 ? 1.322 -5.493 16.818 1.00 75.06 181 GLY A CA 1
ATOM 1482 C C . GLY A 1 181 ? 1.773 -6.626 15.885 1.00 75.06 181 GLY A C 1
ATOM 1483 O O . GLY A 1 181 ? 2.706 -6.466 15.105 1.00 75.06 181 GLY A O 1
ATOM 1484 N N . SER A 1 182 ? 1.116 -7.786 15.965 1.00 73.88 182 SER A N 1
ATOM 1485 C CA . SER A 1 182 ? 1.416 -8.965 15.132 1.00 73.88 182 SER A CA 1
ATOM 1486 C C . SER A 1 182 ? 0.541 -9.095 13.882 1.00 73.88 182 SER A C 1
ATOM 1488 O O . SER A 1 182 ? 0.607 -10.111 13.191 1.00 73.88 182 SER A O 1
ATOM 1490 N N . ARG A 1 183 ? -0.326 -8.115 13.603 1.00 76.69 183 ARG A N 1
ATOM 1491 C CA . 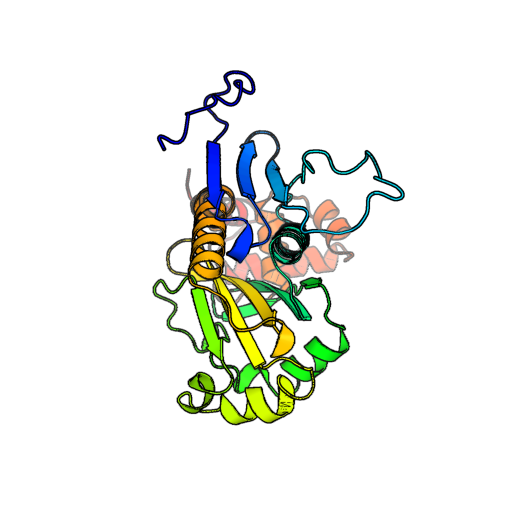ARG A 1 183 ? -1.285 -8.172 12.495 1.00 76.69 183 ARG A CA 1
ATOM 1492 C C . ARG A 1 183 ? -0.907 -7.184 11.410 1.00 76.69 183 ARG A C 1
ATOM 1494 O O . ARG A 1 183 ? -0.652 -6.021 11.701 1.00 76.69 183 ARG A O 1
ATOM 1501 N N . ILE A 1 184 ? -0.967 -7.634 10.162 1.00 84.25 184 ILE A N 1
ATOM 1502 C CA . ILE A 1 184 ? -0.906 -6.752 8.996 1.00 84.25 184 ILE A CA 1
ATOM 1503 C C . ILE A 1 184 ? -2.224 -5.971 8.925 1.00 84.25 184 ILE A C 1
ATOM 1505 O O . ILE A 1 184 ? -3.295 -6.578 8.870 1.00 84.25 184 ILE A O 1
ATOM 1509 N N . VAL A 1 185 ? -2.138 -4.641 8.921 1.00 81.12 185 VAL A N 1
ATOM 1510 C CA . VAL A 1 185 ? -3.289 -3.717 8.845 1.00 81.12 185 VAL A CA 1
ATOM 1511 C C . VAL A 1 185 ? -3.362 -2.964 7.519 1.00 81.12 185 VAL A C 1
ATOM 1513 O O . VAL A 1 185 ? -4.417 -2.451 7.140 1.00 81.12 185 VAL A O 1
ATOM 1516 N N . ALA A 1 186 ? -2.258 -2.923 6.777 1.00 86.50 186 ALA A N 1
ATOM 1517 C CA . ALA A 1 186 ? -2.195 -2.367 5.436 1.00 86.50 186 ALA A CA 1
ATOM 1518 C C . ALA A 1 186 ? -1.019 -2.958 4.657 1.00 86.50 186 ALA A C 1
ATOM 1520 O O . ALA A 1 186 ? -0.084 -3.512 5.238 1.00 86.50 186 ALA A O 1
ATOM 1521 N N . GLY A 1 187 ? -1.050 -2.787 3.340 1.00 90.75 187 GLY A N 1
ATOM 1522 C CA . GLY A 1 187 ? 0.080 -3.098 2.484 1.00 90.75 187 GLY A CA 1
ATOM 1523 C C . GLY A 1 187 ? 0.205 -2.132 1.318 1.00 90.75 187 GLY A C 1
ATOM 1524 O O . GLY A 1 187 ? -0.727 -1.394 0.982 1.00 90.75 187 GLY A O 1
ATOM 1525 N N . ALA A 1 188 ? 1.393 -2.107 0.724 1.00 94.38 188 ALA A N 1
ATOM 1526 C CA . ALA A 1 188 ? 1.649 -1.322 -0.466 1.00 94.38 188 ALA A CA 1
ATOM 1527 C C . ALA A 1 188 ? 2.554 -2.058 -1.449 1.00 94.38 188 ALA A C 1
ATOM 1529 O O . ALA A 1 188 ? 3.656 -2.486 -1.107 1.00 94.38 188 ALA A O 1
ATOM 1530 N N . SER A 1 189 ? 2.108 -2.107 -2.698 1.00 95.50 189 SER A N 1
ATOM 1531 C CA . SER A 1 189 ? 2.801 -2.758 -3.796 1.00 95.50 189 SER A CA 1
ATOM 1532 C C . SER A 1 189 ? 3.452 -1.739 -4.711 1.00 95.50 189 SER A C 1
ATOM 1534 O O . SER A 1 189 ? 2.786 -0.828 -5.207 1.00 95.50 189 SER A O 1
ATOM 1536 N N . LEU A 1 190 ? 4.751 -1.894 -4.956 1.00 96.31 190 LEU A N 1
ATOM 1537 C CA . LEU A 1 190 ? 5.553 -1.010 -5.796 1.00 96.31 190 LEU A CA 1
ATOM 1538 C C . LEU A 1 190 ? 6.064 -1.771 -7.015 1.00 96.31 190 LEU A C 1
ATOM 1540 O O . LEU A 1 190 ? 6.726 -2.800 -6.874 1.00 96.31 190 LEU A O 1
ATOM 1544 N N . LEU A 1 191 ? 5.794 -1.247 -8.210 1.00 95.38 191 LEU A N 1
ATOM 1545 C CA . LEU A 1 191 ? 6.041 -1.942 -9.472 1.00 95.38 191 LEU A CA 1
ATOM 1546 C C . LEU A 1 191 ? 7.089 -1.206 -10.310 1.00 95.38 191 LEU A C 1
ATOM 1548 O O . LEU A 1 191 ? 7.001 0.009 -10.504 1.00 95.38 191 LEU A O 1
ATOM 1552 N N . ARG A 1 192 ? 8.065 -1.941 -10.851 1.00 95.06 192 ARG A N 1
ATOM 1553 C CA . ARG A 1 192 ? 9.103 -1.417 -11.752 1.00 95.06 192 ARG A CA 1
ATOM 1554 C C . ARG A 1 192 ? 9.247 -2.254 -13.020 1.00 95.06 192 ARG A C 1
ATOM 1556 O O . ARG A 1 192 ? 9.058 -3.475 -13.029 1.00 95.06 192 ARG A O 1
ATOM 1563 N N . SER A 1 193 ? 9.622 -1.556 -14.087 1.00 94.19 193 SER A N 1
ATOM 1564 C CA . SER A 1 193 ? 9.971 -2.148 -15.377 1.00 94.19 193 SER A CA 1
ATOM 1565 C C . SER A 1 193 ? 11.443 -2.548 -15.420 1.00 94.19 193 SER A C 1
ATOM 1567 O O . SER A 1 193 ? 12.240 -2.083 -14.605 1.00 94.19 193 SER A O 1
ATOM 1569 N N . GLU A 1 194 ? 11.818 -3.329 -16.432 1.00 91.56 194 GLU A N 1
ATOM 1570 C CA . GLU A 1 194 ? 13.212 -3.720 -16.686 1.00 91.56 194 GLU A CA 1
ATOM 1571 C C . GLU A 1 194 ? 14.112 -2.482 -16.847 1.00 91.56 194 GLU A C 1
ATOM 1573 O O . GLU A 1 194 ? 15.220 -2.426 -16.324 1.00 91.56 194 GLU A O 1
ATOM 1578 N N . ARG A 1 195 ? 13.599 -1.428 -17.502 1.00 89.62 195 ARG A N 1
ATOM 1579 C CA . ARG A 1 195 ? 14.327 -0.168 -17.722 1.00 89.62 195 ARG A CA 1
ATOM 1580 C C . ARG A 1 195 ? 14.681 0.543 -16.415 1.00 89.62 195 ARG A C 1
ATOM 1582 O O . ARG A 1 195 ? 15.672 1.264 -16.373 1.00 89.62 195 ARG A O 1
ATOM 1589 N N . ASN A 1 196 ? 13.858 0.397 -15.378 1.00 88.69 196 ASN A N 1
ATOM 1590 C CA . ASN A 1 196 ? 14.120 1.016 -14.078 1.00 88.69 196 ASN A CA 1
ATOM 1591 C C . ASN A 1 196 ? 15.081 0.189 -13.217 1.00 88.69 196 ASN A C 1
ATOM 1593 O O . ASN A 1 196 ? 15.571 0.706 -12.217 1.00 88.69 196 ASN A O 1
ATOM 1597 N N . GLY A 1 197 ? 15.330 -1.067 -13.594 1.00 89.50 197 GLY A N 1
ATOM 1598 C CA . GLY A 1 197 ? 16.092 -2.018 -12.800 1.00 89.50 197 GLY A CA 1
ATOM 1599 C C . GLY A 1 197 ? 15.378 -2.454 -11.512 1.00 89.50 197 GLY A C 1
ATOM 1600 O O . GLY A 1 197 ? 14.308 -1.936 -11.155 1.00 89.50 197 GLY A O 1
ATOM 1601 N N . PRO A 1 198 ? 15.965 -3.427 -10.792 1.00 90.88 198 PRO A N 1
ATOM 1602 C CA . PRO A 1 198 ? 15.445 -3.885 -9.511 1.00 90.88 198 PRO A CA 1
ATOM 1603 C C . PRO A 1 198 ? 15.531 -2.787 -8.442 1.00 90.88 198 PRO A C 1
ATOM 1605 O O . PRO A 1 198 ? 16.193 -1.762 -8.606 1.00 90.88 198 PRO A O 1
ATOM 1608 N N . PHE A 1 199 ? 14.854 -3.005 -7.317 1.00 90.56 199 PHE A N 1
ATOM 1609 C CA . PHE A 1 199 ? 15.015 -2.152 -6.142 1.00 90.56 199 PHE A CA 1
ATOM 1610 C C . PHE A 1 199 ? 16.400 -2.390 -5.535 1.00 90.56 199 PHE A C 1
ATOM 1612 O O . PHE A 1 199 ? 16.758 -3.527 -5.230 1.00 90.56 199 PHE A O 1
ATOM 1619 N N . THR A 1 200 ? 17.183 -1.321 -5.386 1.00 87.19 200 THR A N 1
ATOM 1620 C CA . THR A 1 200 ? 18.525 -1.384 -4.794 1.00 87.19 200 THR A CA 1
ATOM 1621 C C . THR A 1 200 ? 18.449 -1.542 -3.276 1.00 87.19 200 THR A C 1
ATOM 1623 O O . THR A 1 200 ? 17.409 -1.276 -2.668 1.00 87.19 200 THR A O 1
ATOM 1626 N N . SER A 1 201 ? 19.558 -1.921 -2.637 1.00 82.69 201 SER A N 1
ATOM 1627 C CA . SER A 1 201 ? 19.658 -1.980 -1.171 1.00 82.69 201 SER A CA 1
ATOM 1628 C C . SER A 1 201 ? 19.275 -0.654 -0.505 1.00 82.69 201 SER A C 1
ATOM 1630 O O . SER A 1 201 ? 18.601 -0.656 0.526 1.00 82.69 201 SER A O 1
ATOM 1632 N N . ASP A 1 202 ? 19.624 0.472 -1.124 1.00 75.62 202 ASP A N 1
ATOM 1633 C CA . ASP A 1 202 ? 19.268 1.807 -0.646 1.00 75.62 202 ASP A CA 1
ATOM 1634 C C . ASP A 1 202 ? 17.770 2.089 -0.785 1.00 75.62 202 ASP A C 1
ATOM 1636 O O . ASP A 1 202 ? 17.149 2.584 0.157 1.00 75.62 202 ASP A O 1
ATOM 1640 N N . ASN A 1 203 ? 17.153 1.700 -1.911 1.00 85.50 203 ASN A N 1
ATOM 1641 C CA . ASN A 1 203 ? 15.700 1.799 -2.063 1.00 85.50 203 ASN A CA 1
ATOM 1642 C C . ASN A 1 203 ? 14.986 0.981 -0.980 1.00 85.50 203 ASN A C 1
ATOM 1644 O O . ASN A 1 203 ? 14.054 1.472 -0.351 1.00 85.50 203 ASN A O 1
ATOM 1648 N N . LEU A 1 204 ? 15.432 -0.253 -0.742 1.00 88.31 204 LEU A N 1
ATOM 1649 C CA . LEU A 1 204 ? 14.840 -1.137 0.261 1.00 88.31 204 LEU A CA 1
ATOM 1650 C C . LEU A 1 204 ? 15.035 -0.591 1.683 1.00 88.31 204 LEU A C 1
ATOM 1652 O O . LEU A 1 204 ? 14.095 -0.602 2.470 1.00 88.31 204 LEU A O 1
ATOM 1656 N N . THR A 1 205 ? 16.208 -0.029 1.988 1.00 81.75 205 THR A N 1
ATOM 1657 C CA . THR A 1 205 ? 16.492 0.618 3.280 1.00 81.75 205 THR A CA 1
ATOM 1658 C C . THR A 1 205 ? 15.618 1.851 3.501 1.00 81.75 205 THR A C 1
ATOM 1660 O O . THR A 1 205 ? 15.123 2.073 4.606 1.00 81.75 205 THR A O 1
ATOM 1663 N N . PHE A 1 206 ? 15.409 2.664 2.463 1.00 80.25 206 PHE A N 1
ATOM 1664 C CA . PHE A 1 206 ? 14.488 3.796 2.520 1.00 80.25 206 PHE A CA 1
ATOM 1665 C C . PHE A 1 206 ? 13.061 3.339 2.839 1.00 80.25 206 PHE A C 1
ATOM 1667 O O . PHE A 1 206 ? 12.432 3.885 3.745 1.00 80.25 206 PHE A O 1
ATOM 1674 N N . LEU A 1 207 ? 12.571 2.327 2.122 1.00 88.00 207 LEU A N 1
ATOM 1675 C CA . LEU A 1 207 ? 11.218 1.808 2.294 1.00 88.00 207 LEU A CA 1
ATOM 1676 C C . LEU A 1 207 ? 11.006 1.183 3.678 1.00 88.00 207 LEU A C 1
ATOM 1678 O O . LEU A 1 207 ? 9.999 1.474 4.315 1.00 88.00 207 LEU A O 1
ATOM 1682 N N . ASP A 1 208 ? 11.960 0.390 4.168 1.00 86.56 208 ASP A N 1
ATOM 1683 C CA . ASP A 1 208 ? 11.904 -0.211 5.507 1.00 86.56 208 ASP A CA 1
ATOM 1684 C C . ASP A 1 208 ? 11.819 0.858 6.608 1.00 86.56 208 ASP A C 1
ATOM 1686 O O . ASP A 1 208 ? 10.954 0.802 7.483 1.00 86.56 208 ASP A O 1
ATOM 1690 N N . ARG A 1 209 ? 12.645 1.908 6.513 1.00 80.19 209 ARG A N 1
ATOM 1691 C CA . ARG A 1 209 ? 12.602 3.032 7.462 1.00 80.19 209 ARG A CA 1
ATOM 1692 C C . ARG A 1 209 ? 11.311 3.833 7.369 1.00 80.19 209 ARG A C 1
ATOM 1694 O O . ARG A 1 209 ? 10.816 4.296 8.393 1.00 80.19 209 ARG A O 1
ATOM 1701 N N . LEU A 1 210 ? 10.775 4.012 6.162 1.00 81.38 210 LEU A N 1
ATOM 1702 C CA . LEU A 1 210 ? 9.496 4.684 5.957 1.00 81.38 210 LEU A CA 1
ATOM 1703 C C . LEU A 1 210 ? 8.355 3.898 6.617 1.00 81.38 210 LEU A C 1
ATOM 1705 O O . LEU A 1 210 ? 7.548 4.499 7.319 1.00 81.38 210 LEU A O 1
ATOM 1709 N N . VAL A 1 211 ? 8.319 2.572 6.441 1.00 84.62 211 VAL A N 1
ATOM 1710 C CA . VAL A 1 211 ? 7.345 1.693 7.108 1.00 84.62 211 VAL A CA 1
ATOM 1711 C C . VAL A 1 211 ? 7.490 1.787 8.624 1.00 84.62 211 VAL A C 1
ATOM 1713 O O . VAL A 1 211 ? 6.504 2.068 9.296 1.00 84.62 211 VAL A O 1
ATOM 1716 N N . GLY A 1 212 ? 8.707 1.646 9.161 1.00 80.19 212 GLY A N 1
ATOM 1717 C CA . GLY A 1 212 ? 8.948 1.738 10.605 1.00 80.19 212 GLY A CA 1
ATOM 1718 C C . GLY A 1 212 ? 8.505 3.076 11.202 1.00 80.19 212 GLY A C 1
ATOM 1719 O O . GLY A 1 212 ? 7.852 3.105 12.239 1.00 80.19 212 GLY A O 1
ATOM 1720 N N . PHE A 1 213 ? 8.772 4.189 10.512 1.00 73.75 213 PHE A N 1
ATOM 1721 C CA . PHE A 1 213 ? 8.308 5.503 10.959 1.00 73.75 213 PHE A CA 1
ATOM 1722 C C . PHE A 1 213 ? 6.778 5.598 11.012 1.00 73.75 213 PHE A C 1
ATOM 1724 O O . PHE A 1 213 ? 6.233 6.168 11.959 1.00 73.75 213 PHE A O 1
ATOM 1731 N N . VAL A 1 214 ? 6.091 5.076 9.990 1.00 74.50 214 VAL A N 1
ATOM 1732 C CA . VAL A 1 214 ? 4.623 5.066 9.933 1.00 74.50 214 VAL A CA 1
ATOM 1733 C C . VAL A 1 214 ? 4.051 4.199 11.050 1.00 74.50 214 VAL A C 1
ATOM 1735 O O . VAL A 1 214 ? 3.131 4.640 11.734 1.00 74.50 214 VAL A O 1
ATOM 1738 N N . GLU A 1 215 ? 4.598 3.000 11.259 1.00 75.50 215 GLU A N 1
ATOM 1739 C CA . GLU A 1 215 ? 4.170 2.107 12.340 1.00 75.50 215 GLU A CA 1
ATOM 1740 C C . GLU A 1 215 ? 4.286 2.812 13.704 1.00 75.50 215 GLU A C 1
ATOM 1742 O O . GLU A 1 215 ? 3.293 2.892 14.425 1.00 75.50 215 GLU A O 1
ATOM 1747 N N . ASP A 1 216 ? 5.433 3.437 13.993 1.00 67.69 216 ASP A N 1
ATOM 1748 C CA . ASP A 1 216 ? 5.727 4.116 15.267 1.00 67.69 216 ASP A CA 1
ATOM 1749 C C . ASP A 1 216 ? 4.959 5.436 15.501 1.00 67.69 216 ASP A C 1
ATOM 1751 O O . ASP A 1 216 ? 5.003 5.987 16.609 1.00 67.69 216 ASP A O 1
ATOM 1755 N N . SER A 1 217 ? 4.342 6.006 14.458 1.00 58.66 217 SER A N 1
ATOM 1756 C CA . SER A 1 217 ? 3.741 7.353 14.502 1.00 58.66 217 SER A CA 1
ATOM 1757 C C . SER A 1 217 ? 2.242 7.383 14.212 1.00 58.66 217 SER A C 1
ATOM 1759 O O . SER A 1 217 ? 1.569 8.289 14.688 1.00 58.66 217 SER A O 1
ATOM 1761 N N . VAL A 1 218 ? 1.722 6.430 13.431 1.00 59.00 218 VAL A N 1
ATOM 1762 C CA . VAL A 1 218 ? 0.332 6.424 12.934 1.00 59.00 218 VAL A CA 1
ATOM 1763 C C . VAL A 1 218 ? -0.452 5.216 13.450 1.00 59.00 218 VAL A C 1
ATOM 1765 O O . VAL A 1 218 ? -1.639 5.340 13.743 1.00 59.00 218 VAL A O 1
ATOM 1768 N N . LEU A 1 219 ? 0.194 4.051 13.576 1.00 57.12 219 LEU A N 1
ATOM 1769 C CA . LEU A 1 219 ? -0.482 2.786 13.898 1.00 57.12 219 LEU A CA 1
ATOM 1770 C C . LEU A 1 219 ? -0.387 2.401 15.380 1.00 57.12 219 LEU A C 1
ATOM 1772 O O . LEU A 1 219 ? -1.248 1.681 15.876 1.00 57.12 219 LEU A O 1
ATOM 1776 N N . THR A 1 220 ? 0.587 2.927 16.127 1.00 49.62 220 THR A N 1
ATOM 1777 C CA . THR A 1 220 ? 0.694 2.705 17.583 1.00 49.62 220 THR A CA 1
ATOM 1778 C C . THR A 1 220 ? -0.419 3.356 18.416 1.00 49.62 220 THR A C 1
ATOM 1780 O O . THR A 1 220 ? -0.545 3.034 19.592 1.00 49.62 220 THR A O 1
ATOM 1783 N N . ASP A 1 221 ? -1.258 4.217 17.832 1.00 43.84 221 ASP A N 1
ATOM 1784 C CA . ASP A 1 221 ? -2.479 4.712 18.493 1.00 43.84 221 ASP A CA 1
ATOM 1785 C C . ASP A 1 221 ? -3.629 3.678 18.481 1.00 43.84 221 ASP A C 1
ATOM 1787 O O . ASP A 1 221 ? -4.632 3.848 19.181 1.00 43.84 221 ASP A O 1
ATOM 1791 N N . GLU A 1 222 ? -3.521 2.598 17.695 1.00 43.66 222 GLU A N 1
ATOM 1792 C CA . GLU A 1 222 ? -4.573 1.574 17.592 1.00 43.66 222 GLU A CA 1
ATOM 1793 C C . GLU A 1 222 ? -4.569 0.565 18.753 1.00 43.66 222 GLU A C 1
ATOM 1795 O O . GLU A 1 222 ? -5.580 -0.108 18.971 1.00 43.66 222 GLU A O 1
ATOM 1800 N N . ASP A 1 223 ? -3.512 0.507 19.574 1.00 39.78 223 ASP A N 1
ATOM 1801 C CA . ASP A 1 223 ? -3.514 -0.355 20.767 1.00 39.78 223 ASP A CA 1
ATOM 1802 C C . ASP A 1 223 ? -4.471 0.152 21.870 1.00 39.78 223 ASP A C 1
ATOM 1804 O O . ASP A 1 223 ? -4.926 -0.646 22.694 1.00 39.78 223 ASP A O 1
ATOM 1808 N N . GLU A 1 224 ? -4.898 1.424 21.834 1.00 40.00 224 GLU A N 1
ATOM 1809 C CA . GLU A 1 224 ? -5.947 1.955 22.729 1.00 40.00 224 GLU A CA 1
ATOM 1810 C C . GLU A 1 224 ? -7.342 2.060 22.088 1.00 40.00 224 GLU A C 1
ATOM 1812 O O . GLU A 1 224 ? -8.334 2.254 22.790 1.00 40.00 224 GLU A O 1
ATOM 1817 N N . THR A 1 225 ? -7.471 1.848 20.772 1.00 38.97 225 THR A N 1
ATOM 1818 C CA . THR A 1 225 ? -8.772 1.840 20.067 1.00 38.97 225 THR A CA 1
ATOM 1819 C C . THR A 1 225 ? -9.129 0.493 19.447 1.00 38.97 225 THR A C 1
ATOM 1821 O O . THR A 1 225 ? -9.983 0.418 18.560 1.00 38.97 225 THR A O 1
ATOM 1824 N N . SER A 1 226 ? -8.569 -0.596 19.984 1.00 42.94 226 SER A N 1
ATOM 1825 C CA . SER A 1 226 ? -9.068 -1.956 19.765 1.00 42.94 226 SER A CA 1
ATOM 1826 C C . SER A 1 226 ? -10.484 -2.116 20.343 1.00 42.94 226 SER A C 1
ATOM 1828 O O . SER A 1 226 ? -10.725 -2.720 21.388 1.00 42.94 226 SER A O 1
ATOM 1830 N N . GLY A 1 227 ? -11.466 -1.564 19.627 1.00 44.56 227 GLY A N 1
ATOM 1831 C CA . GLY A 1 227 ? -12.864 -1.906 19.787 1.00 44.56 227 GLY A CA 1
ATOM 1832 C C . GLY A 1 227 ? -12.975 -3.414 19.641 1.00 44.56 227 GLY A C 1
ATOM 1833 O O . GLY A 1 227 ? -12.633 -3.961 18.595 1.00 44.56 227 GLY A O 1
ATOM 1834 N N . LEU A 1 228 ? -13.375 -4.083 20.723 1.00 50.25 228 LEU A N 1
ATOM 1835 C CA . LEU A 1 228 ? -13.552 -5.531 20.777 1.00 50.25 228 LEU A CA 1
ATOM 1836 C C . LEU A 1 228 ? -14.245 -6.016 19.498 1.00 50.25 228 LEU A C 1
ATOM 1838 O O . LEU A 1 228 ? -15.416 -5.698 19.278 1.00 50.25 228 LEU A O 1
ATOM 1842 N N . ASP A 1 229 ? -13.532 -6.784 18.671 1.00 59.56 229 ASP A N 1
ATOM 1843 C CA . ASP A 1 229 ? -14.102 -7.434 17.493 1.00 59.56 229 ASP A CA 1
ATOM 1844 C C . ASP A 1 229 ? -15.135 -8.451 17.991 1.00 59.56 229 ASP A C 1
ATOM 1846 O O . ASP A 1 229 ? -14.800 -9.534 18.472 1.00 59.56 229 ASP A O 1
ATOM 1850 N N . ILE A 1 230 ? -16.405 -8.036 18.010 1.00 74.06 230 ILE A N 1
ATOM 1851 C CA . ILE A 1 230 ? -17.528 -8.864 18.446 1.00 74.06 230 ILE A CA 1
ATOM 1852 C C . ILE A 1 230 ? -17.684 -9.978 17.400 1.00 74.06 230 ILE A C 1
ATOM 1854 O O . ILE A 1 230 ? -18.084 -9.688 16.266 1.00 74.06 230 ILE A O 1
ATOM 1858 N N . PRO A 1 231 ? -17.414 -11.252 17.749 1.00 66.88 231 PRO A N 1
ATOM 1859 C CA . PRO A 1 231 ? -17.449 -12.333 16.775 1.00 66.88 231 PRO A CA 1
ATOM 1860 C C . PRO A 1 231 ? -18.840 -12.467 16.145 1.00 66.88 231 PRO A C 1
ATOM 1862 O O . PRO A 1 231 ? -19.856 -12.489 16.841 1.00 66.88 231 PRO A O 1
ATOM 1865 N N . GLY A 1 232 ? -18.891 -12.577 14.816 1.00 77.12 232 GLY A N 1
ATOM 1866 C CA . GLY A 1 232 ? -20.132 -12.816 14.071 1.00 77.12 232 GLY A CA 1
ATOM 1867 C C . GLY A 1 232 ? -20.927 -11.567 13.671 1.00 77.12 232 GLY A C 1
ATOM 1868 O O . GLY A 1 232 ? -22.043 -11.706 13.151 1.00 77.12 232 GLY A O 1
ATOM 1869 N N . LEU A 1 233 ? -20.397 -10.354 13.871 1.00 82.88 233 LEU A N 1
ATOM 1870 C CA . LEU A 1 233 ? -20.946 -9.168 13.205 1.00 82.88 233 LEU A CA 1
ATOM 1871 C C . LEU A 1 233 ? -20.713 -9.246 11.689 1.00 82.88 233 LEU A C 1
ATOM 1873 O O . LEU A 1 233 ? -19.652 -9.640 11.218 1.00 82.88 233 LEU A O 1
ATOM 1877 N N . THR A 1 234 ? -21.724 -8.859 10.916 1.00 83.31 234 THR A N 1
ATOM 1878 C CA . THR A 1 234 ? -21.575 -8.607 9.473 1.00 83.31 234 THR A CA 1
ATOM 1879 C C . THR A 1 234 ? -20.817 -7.293 9.237 1.00 83.31 234 THR A C 1
ATOM 1881 O O . THR A 1 234 ? -20.813 -6.445 10.135 1.00 83.31 234 THR A O 1
ATOM 1884 N N . PRO A 1 235 ? -20.257 -7.043 8.036 1.00 77.12 235 PRO A N 1
ATOM 1885 C CA . PRO A 1 235 ? -19.542 -5.793 7.747 1.00 77.12 235 PRO A CA 1
ATOM 1886 C C . PRO A 1 235 ? -20.355 -4.534 8.087 1.00 77.12 235 PRO A C 1
ATOM 1888 O O . PRO A 1 235 ? -19.868 -3.628 8.758 1.00 77.12 235 PRO A O 1
ATOM 1891 N N . ARG A 1 236 ? -21.650 -4.523 7.738 1.00 81.81 236 ARG A N 1
ATOM 1892 C CA . ARG A 1 236 ? -22.549 -3.399 8.039 1.00 81.81 236 ARG A CA 1
ATOM 1893 C C . ARG A 1 236 ? -22.840 -3.239 9.532 1.00 81.81 236 ARG A C 1
ATOM 1895 O O . ARG A 1 236 ? -23.014 -2.128 10.022 1.00 81.81 236 ARG A O 1
ATOM 1902 N N . GLU A 1 237 ? -22.919 -4.341 10.271 1.00 87.44 237 GLU A N 1
ATOM 1903 C CA . GLU A 1 237 ? -23.097 -4.297 11.723 1.00 87.44 237 GLU A CA 1
ATOM 1904 C C . GLU A 1 237 ? -21.828 -3.827 12.436 1.00 87.44 237 GLU A C 1
ATOM 1906 O O . GLU A 1 237 ? -21.937 -3.093 13.413 1.00 87.44 237 GLU A O 1
ATOM 1911 N N . ARG A 1 238 ? -20.645 -4.198 11.938 1.00 85.25 238 ARG A N 1
ATOM 1912 C CA . ARG A 1 238 ? -19.353 -3.731 12.454 1.00 85.25 238 ARG A CA 1
ATOM 1913 C C . ARG A 1 238 ? -19.190 -2.226 12.241 1.00 85.25 238 ARG A C 1
ATOM 1915 O O . ARG A 1 238 ? -18.880 -1.506 13.183 1.00 85.25 238 ARG A O 1
ATOM 1922 N N . GLU A 1 239 ? -19.514 -1.738 11.046 1.00 80.75 239 GLU A N 1
ATOM 1923 C CA . GLU A 1 239 ? -19.528 -0.305 10.736 1.00 80.75 239 GLU A CA 1
ATOM 1924 C C . GLU A 1 239 ? -20.454 0.473 11.688 1.00 80.75 239 GLU A C 1
ATOM 1926 O O . GLU A 1 239 ? -20.043 1.457 12.303 1.00 80.75 239 GLU A O 1
ATOM 1931 N N . ILE A 1 240 ? -21.686 -0.006 11.894 1.00 89.38 240 ILE 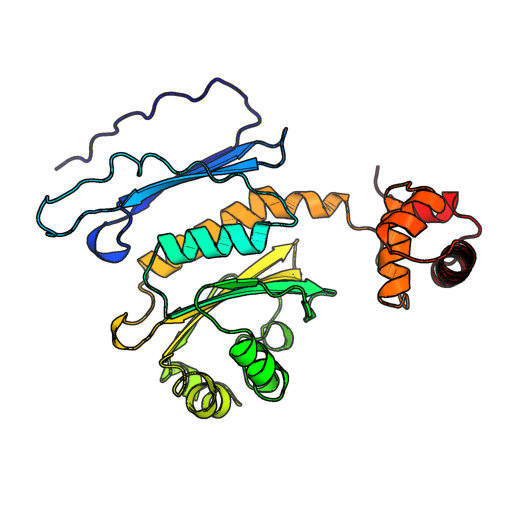A N 1
ATOM 1932 C CA . ILE A 1 240 ? -22.629 0.620 12.831 1.00 89.38 240 ILE A CA 1
ATOM 1933 C C . ILE A 1 240 ? -22.130 0.512 14.277 1.00 89.38 240 ILE A C 1
ATOM 1935 O O . ILE A 1 240 ? -22.247 1.485 15.019 1.00 89.38 240 ILE A O 1
ATOM 1939 N N . ALA A 1 241 ? -21.560 -0.623 14.690 1.00 86.12 241 ALA A N 1
ATOM 1940 C CA . ALA A 1 241 ? -20.999 -0.804 16.027 1.00 86.12 241 ALA A CA 1
ATOM 1941 C C . ALA A 1 241 ? -19.871 0.199 16.302 1.00 86.12 241 ALA A C 1
ATOM 1943 O O . ALA A 1 241 ? -19.881 0.813 17.362 1.00 86.12 241 ALA A O 1
ATOM 1944 N N . ASN A 1 242 ? -18.985 0.455 15.339 1.00 79.69 242 ASN A N 1
ATOM 1945 C CA . ASN A 1 242 ? -17.909 1.439 15.475 1.00 79.69 242 ASN A CA 1
ATOM 1946 C C . ASN A 1 242 ? -18.447 2.864 15.662 1.00 79.69 242 ASN A C 1
ATOM 1948 O O . ASN A 1 242 ? -17.987 3.587 16.542 1.00 79.69 242 ASN A O 1
ATOM 1952 N N . LEU A 1 243 ? -19.477 3.259 14.905 1.00 83.31 243 LEU A N 1
ATOM 1953 C CA . LEU A 1 243 ? -20.127 4.565 15.087 1.00 83.31 243 LEU A CA 1
ATOM 1954 C C . LEU A 1 243 ? -20.868 4.656 16.430 1.00 83.31 243 LEU A C 1
ATOM 1956 O O . LEU A 1 243 ? -20.937 5.725 17.040 1.00 83.31 243 LEU A O 1
ATOM 1960 N N . VAL A 1 244 ? -21.427 3.536 16.908 1.00 84.31 244 VAL A N 1
ATOM 1961 C CA . VAL A 1 244 ? -21.987 3.455 18.262 1.00 84.31 244 VAL A CA 1
ATOM 1962 C C . VAL 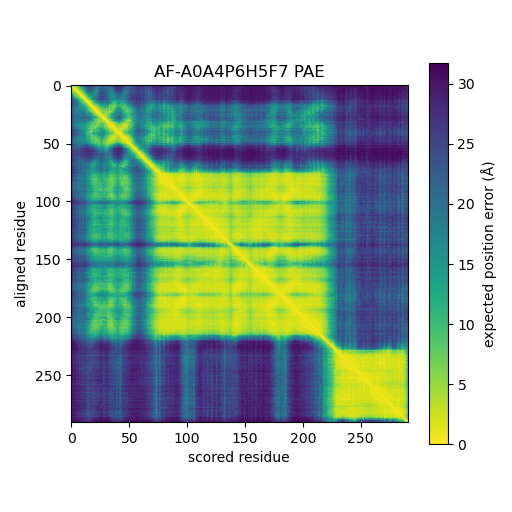A 1 244 ? -20.895 3.629 19.308 1.00 84.31 244 VAL A C 1
ATOM 1964 O O . VAL A 1 244 ? -21.120 4.389 20.251 1.00 84.31 244 VAL A O 1
ATOM 1967 N N . GLY A 1 245 ? -19.753 2.966 19.105 1.00 79.12 245 GLY A N 1
ATOM 1968 C CA . GLY A 1 245 ? -18.505 3.143 19.836 1.00 79.12 245 GLY A CA 1
ATOM 1969 C C . GLY A 1 245 ? -18.179 4.620 19.935 1.00 79.12 245 GLY A C 1
ATOM 1970 O O . GLY A 1 245 ? -18.293 5.156 21.014 1.00 79.12 245 GLY A O 1
ATOM 1971 N N . ALA A 1 246 ? -18.024 5.339 18.825 1.00 71.56 246 ALA A N 1
ATOM 1972 C CA . ALA A 1 246 ? -17.774 6.788 18.789 1.00 71.56 246 ALA A CA 1
ATOM 1973 C C . ALA A 1 246 ? -18.899 7.700 19.356 1.00 71.56 246 ALA A C 1
ATOM 1975 O O . ALA A 1 246 ? -18.953 8.892 19.058 1.00 71.56 246 ALA A O 1
ATOM 1976 N N . ALA A 1 247 ? -19.836 7.160 20.142 1.00 80.12 247 ALA A N 1
ATOM 1977 C CA . ALA A 1 247 ? -20.931 7.850 20.815 1.00 80.12 247 ALA A CA 1
ATOM 1978 C C . ALA A 1 247 ? -21.900 8.594 19.874 1.00 80.12 247 ALA A C 1
ATOM 1980 O O . ALA A 1 247 ? -22.705 9.409 20.327 1.00 80.12 247 ALA A O 1
ATOM 1981 N N . MET A 1 248 ? -21.911 8.270 18.575 1.00 80.56 248 MET A N 1
ATOM 1982 C CA . MET A 1 248 ? -22.779 8.940 17.602 1.00 80.56 248 MET A CA 1
ATOM 1983 C C . MET A 1 248 ? -24.249 8.584 17.809 1.00 80.56 248 MET A C 1
ATOM 1985 O O . MET A 1 248 ? -24.615 7.408 17.901 1.00 80.56 248 MET A O 1
ATOM 1989 N N . CYS A 1 249 ? -25.136 9.579 17.810 1.00 83.69 249 CYS A N 1
ATOM 1990 C CA . CYS A 1 249 ? -26.563 9.304 17.930 1.00 83.69 249 CYS A CA 1
ATOM 1991 C C . CYS A 1 249 ? -27.112 8.638 16.655 1.00 83.69 249 CYS A C 1
ATOM 1993 O O . CYS A 1 249 ? -26.560 8.777 15.564 1.00 83.69 249 CYS A O 1
ATOM 1995 N N . ASN A 1 250 ? -28.244 7.935 16.760 1.00 88.50 250 ASN A N 1
ATOM 1996 C CA . ASN A 1 250 ? -28.804 7.216 15.610 1.00 88.50 250 ASN A CA 1
ATOM 1997 C C . ASN A 1 250 ? -29.087 8.137 14.412 1.00 88.50 250 ASN A C 1
ATOM 1999 O O . ASN A 1 250 ? -28.958 7.683 13.283 1.00 88.50 250 ASN A O 1
ATOM 2003 N N . LYS A 1 251 ? -29.451 9.410 14.638 1.00 81.56 251 LYS A N 1
ATOM 2004 C CA . LYS A 1 251 ? -29.682 10.378 13.552 1.00 81.56 251 LYS A CA 1
ATOM 2005 C C . LYS A 1 251 ? -28.397 10.691 12.785 1.00 81.56 251 LYS A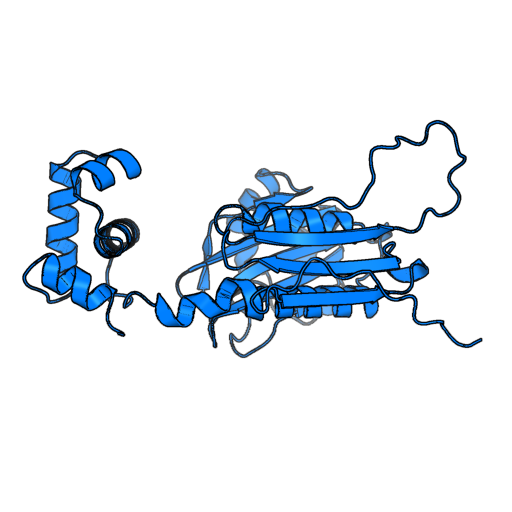 C 1
ATOM 2007 O O . LYS A 1 251 ? -28.441 10.805 11.566 1.00 81.56 251 LYS A O 1
ATOM 2012 N N . ASP A 1 252 ? -27.267 10.787 13.477 1.00 77.00 252 ASP A N 1
ATOM 2013 C CA . ASP A 1 252 ? -25.976 11.048 12.836 1.00 77.00 252 ASP A CA 1
ATOM 2014 C C 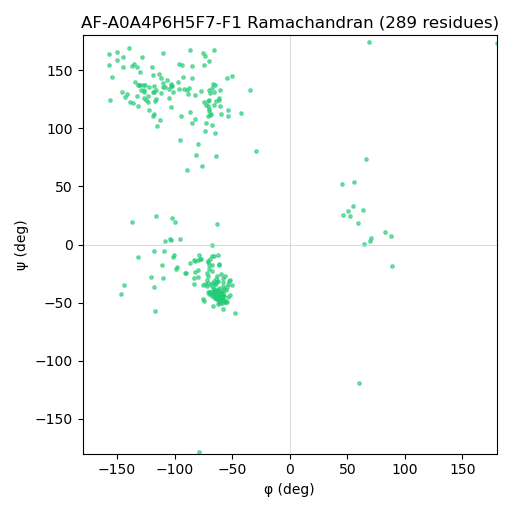. ASP A 1 252 ? -25.453 9.802 12.124 1.00 77.00 252 ASP A C 1
ATOM 2016 O O . ASP A 1 252 ? -24.910 9.909 11.030 1.00 77.00 252 ASP A O 1
ATOM 2020 N N . ILE A 1 253 ? -25.718 8.614 12.676 1.00 84.19 253 ILE A N 1
ATOM 2021 C CA . ILE A 1 253 ? -25.462 7.341 11.990 1.00 84.19 253 ILE A CA 1
ATOM 2022 C C . ILE A 1 253 ? -26.285 7.255 10.696 1.00 84.19 253 ILE A C 1
ATOM 2024 O O . ILE A 1 253 ? -25.734 6.904 9.659 1.00 84.19 253 ILE A O 1
ATOM 2028 N N . CYS A 1 254 ? -27.573 7.625 10.727 1.00 78.44 254 CYS A N 1
ATOM 2029 C CA . CYS A 1 254 ? -28.425 7.663 9.529 1.00 78.44 254 CYS A CA 1
ATOM 2030 C C . CYS A 1 254 ? -27.824 8.557 8.441 1.00 78.44 254 CYS A C 1
ATOM 2032 O O . CYS A 1 254 ? -27.703 8.133 7.299 1.00 78.44 254 CYS A O 1
ATOM 2034 N N . ARG A 1 255 ? -27.411 9.777 8.814 1.00 78.00 255 ARG A N 1
ATOM 2035 C CA . ARG A 1 255 ? -26.802 10.747 7.892 1.00 78.00 255 ARG A CA 1
ATOM 2036 C C . ARG A 1 255 ? -25.478 10.255 7.327 1.00 78.00 255 ARG A C 1
ATOM 2038 O O . ARG A 1 255 ? -25.222 10.427 6.145 1.00 78.00 255 ARG A O 1
ATOM 2045 N N . ARG A 1 256 ? -24.628 9.669 8.172 1.00 73.50 256 ARG A N 1
ATOM 2046 C CA . ARG A 1 256 ? -23.291 9.225 7.768 1.00 73.50 256 ARG A CA 1
ATOM 2047 C C . ARG A 1 256 ? -23.333 8.010 6.850 1.00 73.50 256 ARG A C 1
ATOM 2049 O O . ARG A 1 256 ? -22.475 7.881 5.989 1.00 73.50 256 ARG A O 1
ATOM 2056 N N . LEU A 1 257 ? -24.309 7.134 7.054 1.00 80.88 257 LEU A N 1
ATOM 2057 C CA . LEU A 1 257 ? -24.428 5.869 6.338 1.00 80.88 257 LEU A CA 1
ATOM 2058 C C . LEU A 1 257 ? -25.491 5.875 5.234 1.00 80.88 257 LEU A C 1
ATOM 2060 O O . LEU A 1 257 ? -25.732 4.815 4.655 1.00 80.88 257 LEU A O 1
ATOM 2064 N N . ASP A 1 258 ? -26.124 7.028 5.003 1.00 89.44 258 ASP A N 1
ATOM 2065 C CA . ASP A 1 258 ? -27.240 7.250 4.078 1.00 89.44 258 ASP A CA 1
ATOM 2066 C C . ASP A 1 258 ? -28.333 6.170 4.179 1.00 89.44 258 ASP A C 1
ATOM 2068 O O . ASP A 1 258 ? -28.712 5.511 3.213 1.00 89.44 258 ASP A O 1
ATOM 2072 N N . ILE A 1 259 ? -28.802 5.923 5.408 1.00 89.06 259 ILE A N 1
ATOM 2073 C CA . ILE A 1 259 ? -29.856 4.939 5.698 1.00 89.06 259 ILE A CA 1
ATOM 2074 C C . ILE A 1 259 ? -30.897 5.482 6.663 1.00 89.06 259 ILE A C 1
ATOM 2076 O O . ILE A 1 259 ? -30.633 6.348 7.495 1.00 89.06 259 ILE A O 1
ATOM 2080 N N . GLU A 1 260 ? -32.093 4.909 6.598 1.00 87.06 260 GLU A N 1
ATOM 2081 C CA . GLU A 1 260 ? -33.194 5.320 7.455 1.00 87.06 260 GLU A CA 1
ATOM 2082 C C . GLU A 1 260 ? -33.059 4.834 8.909 1.00 87.06 260 GLU A C 1
ATOM 2084 O O . GLU A 1 260 ? -32.481 3.787 9.227 1.00 87.06 260 GLU A O 1
ATOM 2089 N N . LEU A 1 261 ? -33.690 5.585 9.816 1.00 89.88 261 LEU A N 1
ATOM 2090 C CA . LEU A 1 261 ? -33.694 5.319 11.256 1.00 89.88 261 LEU A CA 1
ATOM 2091 C C . LEU A 1 261 ? -34.196 3.916 11.655 1.00 89.88 261 LEU A C 1
ATOM 2093 O O . LEU A 1 261 ? -33.610 3.341 12.581 1.00 89.88 261 LEU A O 1
ATOM 2097 N N . PRO A 1 262 ? -35.238 3.334 11.023 1.00 88.94 262 PRO A N 1
ATOM 2098 C CA . PRO A 1 262 ? -35.654 1.962 11.312 1.00 88.94 262 PRO A CA 1
ATOM 2099 C C . PRO A 1 262 ? -34.536 0.948 11.044 1.00 88.94 262 PRO A C 1
ATOM 2101 O O . PRO A 1 262 ? -34.288 0.076 11.875 1.00 88.94 262 PRO A O 1
ATOM 2104 N N . THR A 1 263 ? -33.801 1.115 9.943 1.00 87.31 263 THR A N 1
ATOM 2105 C CA . THR A 1 263 ? -32.683 0.248 9.549 1.00 87.31 263 THR A CA 1
ATOM 2106 C C . THR A 1 263 ? -31.558 0.301 10.578 1.00 87.31 263 THR A C 1
ATOM 2108 O O . THR A 1 263 ? -31.117 -0.742 11.064 1.00 87.31 263 THR A O 1
ATOM 2111 N N . VAL A 1 264 ? -31.162 1.505 11.009 1.00 91.50 264 VAL A N 1
ATOM 2112 C CA . VAL A 1 264 ? -30.157 1.684 12.074 1.00 91.50 264 VAL A CA 1
ATOM 2113 C C . VAL A 1 264 ? -30.593 1.004 13.373 1.00 91.50 264 VAL 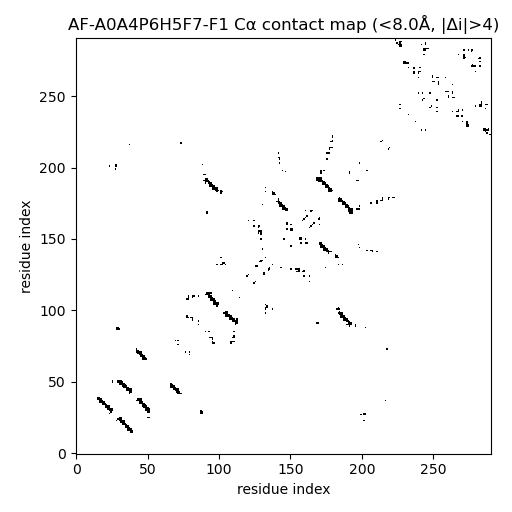A C 1
ATOM 2115 O O . VAL A 1 264 ? -29.803 0.288 13.988 1.00 91.50 264 VAL A O 1
ATOM 2118 N N . LYS A 1 265 ? -31.854 1.174 13.794 1.00 89.31 265 LYS A N 1
ATOM 2119 C CA . LYS A 1 265 ? -32.378 0.530 15.013 1.00 89.31 265 LYS A CA 1
ATOM 2120 C C . LYS A 1 265 ? -32.338 -0.997 14.920 1.00 89.31 265 LYS A C 1
ATOM 2122 O O . LYS A 1 265 ? -31.933 -1.641 15.888 1.00 89.31 265 LYS A O 1
ATOM 2127 N N . THR A 1 266 ? -32.709 -1.565 13.773 1.00 92.38 266 THR A N 1
ATOM 2128 C CA . THR A 1 266 ? -32.657 -3.016 13.544 1.00 92.38 266 THR A CA 1
ATOM 2129 C C . THR A 1 266 ? -31.224 -3.541 13.617 1.00 92.38 266 THR A C 1
ATOM 2131 O O . THR A 1 266 ? -30.980 -4.543 14.288 1.00 92.38 266 THR A O 1
ATOM 2134 N N . HIS A 1 267 ? -30.257 -2.857 12.997 1.00 92.19 267 HIS A N 1
ATOM 2135 C CA . HIS A 1 267 ? -28.849 -3.244 13.104 1.00 92.19 267 HIS A CA 1
ATOM 2136 C C . HIS A 1 267 ? -28.335 -3.158 14.541 1.00 92.19 267 HIS A C 1
ATOM 2138 O O . HIS A 1 267 ? -27.752 -4.123 15.022 1.00 92.19 267 HIS A O 1
ATOM 2144 N N . ILE A 1 268 ? -28.612 -2.065 15.263 1.00 93.25 268 ILE A N 1
ATOM 2145 C CA . ILE A 1 268 ? -28.216 -1.928 16.675 1.00 93.25 268 ILE A CA 1
ATOM 2146 C C . ILE A 1 268 ? -28.807 -3.062 17.516 1.00 93.25 268 ILE A C 1
ATOM 2148 O O . ILE A 1 268 ? -28.091 -3.657 18.311 1.00 93.25 268 ILE A O 1
ATOM 2152 N N . SER A 1 269 ? -30.077 -3.419 17.316 1.00 91.94 269 SER A N 1
ATOM 2153 C CA . SER A 1 269 ? -30.697 -4.537 18.033 1.00 91.94 269 SER A CA 1
ATOM 2154 C C . SER A 1 269 ? -29.966 -5.863 17.789 1.00 91.94 269 SER A C 1
ATOM 2156 O O . SER A 1 269 ? -29.667 -6.576 18.746 1.00 91.94 269 SER A O 1
ATOM 2158 N N . ARG A 1 270 ? -29.606 -6.169 16.536 1.00 92.12 270 ARG A N 1
ATOM 2159 C CA . ARG A 1 270 ? -28.828 -7.373 16.197 1.00 92.12 270 ARG A CA 1
ATOM 2160 C C . ARG A 1 270 ? -27.425 -7.342 16.794 1.00 92.12 270 ARG A C 1
ATOM 2162 O O . ARG A 1 270 ? -26.970 -8.358 17.312 1.00 92.12 270 ARG A O 1
ATOM 2169 N N . ILE A 1 271 ? -26.770 -6.182 16.772 1.00 93.56 271 ILE A N 1
ATOM 2170 C CA . ILE A 1 271 ? -25.445 -5.988 17.372 1.00 93.56 271 ILE A CA 1
ATOM 2171 C C . ILE A 1 271 ? -25.503 -6.246 18.876 1.00 93.56 271 ILE A C 1
ATOM 2173 O O . ILE A 1 271 ? -24.665 -6.984 19.372 1.00 93.56 271 ILE A O 1
ATOM 2177 N N . LEU A 1 272 ? -26.493 -5.709 19.598 1.00 91.44 272 LEU A N 1
ATOM 2178 C CA . LEU A 1 272 ? -26.648 -5.937 21.042 1.00 91.44 272 LEU A CA 1
ATOM 2179 C C . LEU A 1 272 ? -26.763 -7.432 21.373 1.00 91.44 272 LEU A C 1
ATOM 2181 O O . LEU A 1 272 ? -26.081 -7.915 22.276 1.00 91.44 272 LEU A O 1
ATOM 2185 N N . VAL A 1 273 ? -27.564 -8.169 20.592 1.00 91.19 273 VAL A N 1
ATOM 2186 C CA . VAL A 1 273 ? -27.722 -9.625 20.735 1.00 91.19 273 VAL A CA 1
ATOM 2187 C C . VAL A 1 273 ? -26.396 -10.346 20.496 1.00 91.19 273 VAL A C 1
ATOM 2189 O O . VAL A 1 273 ? -25.966 -11.121 21.346 1.00 91.19 273 VAL A O 1
ATOM 2192 N N . LYS A 1 274 ? -25.714 -10.061 19.380 1.00 88.19 274 LYS A N 1
ATOM 2193 C CA . LYS A 1 274 ? -24.422 -10.684 19.036 1.00 88.19 274 LYS A CA 1
ATOM 2194 C C . LYS A 1 274 ? -23.309 -10.318 20.020 1.00 88.19 274 LYS A C 1
ATOM 2196 O O . LYS A 1 274 ? -22.459 -11.138 20.339 1.00 88.19 274 LYS A O 1
ATOM 2201 N N . ALA A 1 275 ? -23.347 -9.101 20.549 1.00 85.19 275 ALA A N 1
ATOM 2202 C CA . ALA A 1 275 ? -22.416 -8.606 21.549 1.00 85.19 275 ALA A CA 1
ATOM 2203 C C . ALA A 1 275 ? -22.734 -9.102 22.968 1.00 85.19 275 ALA A C 1
ATOM 2205 O O . ALA A 1 275 ? -21.920 -8.883 23.866 1.00 85.19 275 ALA A O 1
ATOM 2206 N N . GLY A 1 276 ? -23.876 -9.757 23.200 1.00 87.62 276 GLY A N 1
ATOM 2207 C CA . GLY A 1 276 ? -24.276 -10.256 24.517 1.00 87.62 276 GLY A CA 1
ATOM 2208 C C . GLY A 1 276 ? -24.497 -9.151 25.556 1.00 87.62 276 GLY A C 1
ATOM 2209 O O . GLY A 1 276 ? -24.252 -9.368 26.740 1.00 87.62 276 GLY A O 1
ATOM 2210 N N . VAL A 1 277 ? -24.911 -7.959 25.121 1.00 89.31 277 VAL A N 1
ATOM 2211 C CA . VAL A 1 277 ? -25.159 -6.790 25.982 1.00 89.31 277 VAL A CA 1
ATOM 2212 C C . VAL A 1 277 ? -26.608 -6.340 25.864 1.00 89.31 277 VAL A C 1
ATOM 2214 O O . VAL A 1 277 ? -27.271 -6.553 24.850 1.00 89.31 277 VAL A O 1
ATOM 2217 N N . ARG A 1 278 ? -27.129 -5.713 26.916 1.00 85.75 278 ARG A N 1
ATOM 2218 C CA . ARG A 1 278 ? -28.567 -5.436 27.046 1.00 85.75 278 ARG A CA 1
ATOM 2219 C C . ARG A 1 278 ? -28.968 -4.085 26.487 1.00 85.75 278 ARG A C 1
ATOM 2221 O O . ARG A 1 278 ? -30.129 -3.872 26.151 1.00 85.75 278 ARG A O 1
ATOM 2228 N N . ASN A 1 279 ? -28.031 -3.148 26.427 1.00 88.31 279 ASN A N 1
ATOM 2229 C CA . ASN A 1 279 ? -28.319 -1.785 26.019 1.00 88.31 279 ASN A CA 1
ATOM 2230 C C . ASN A 1 279 ? -27.113 -1.132 25.342 1.00 88.31 279 ASN A C 1
ATOM 2232 O O . ASN A 1 279 ? -25.977 -1.599 25.412 1.00 88.31 279 ASN A O 1
ATOM 2236 N N . ARG A 1 280 ? -27.387 -0.011 24.674 1.00 88.00 280 ARG A N 1
ATOM 2237 C CA . ARG A 1 280 ? -26.382 0.772 23.957 1.00 88.00 280 ARG A CA 1
ATOM 2238 C C . ARG A 1 280 ? -25.245 1.245 24.868 1.00 88.00 280 ARG A C 1
ATOM 2240 O O . ARG A 1 280 ? -24.115 1.296 24.409 1.00 88.00 280 ARG A O 1
ATOM 2247 N N . ALA A 1 281 ? -25.519 1.587 26.127 1.00 84.75 281 ALA A N 1
ATOM 2248 C CA . ALA A 1 281 ? -24.484 2.036 27.059 1.00 84.75 281 ALA A CA 1
ATOM 2249 C C . ALA A 1 281 ? -23.502 0.911 27.408 1.00 84.75 281 ALA A C 1
ATOM 2251 O O . ALA A 1 281 ? -22.296 1.127 27.392 1.00 84.75 281 ALA A O 1
ATOM 2252 N N . GLU A 1 282 ? -24.001 -0.304 27.631 1.00 82.12 282 GLU A N 1
ATOM 2253 C CA . GLU A 1 282 ? -23.175 -1.501 27.790 1.00 82.12 282 GLU A CA 1
ATOM 2254 C C . GLU A 1 282 ? -22.391 -1.823 26.516 1.00 82.12 282 GLU A C 1
ATOM 2256 O O . GLU A 1 282 ? -21.221 -2.180 26.610 1.00 82.12 282 GLU A O 1
ATOM 2261 N N . LEU A 1 283 ? -22.994 -1.647 25.335 1.00 85.38 283 LEU A N 1
ATOM 2262 C CA . LEU A 1 283 ? -22.289 -1.795 24.061 1.00 85.38 283 LEU A CA 1
ATOM 2263 C C . LEU A 1 283 ? -21.153 -0.778 23.922 1.00 85.38 283 LEU A C 1
ATOM 2265 O O . LEU A 1 283 ? -20.036 -1.167 23.616 1.00 85.38 283 LEU A O 1
ATOM 2269 N N . MET A 1 284 ? -21.409 0.501 24.205 1.00 84.38 284 MET A N 1
ATOM 2270 C CA . MET A 1 284 ? -20.384 1.550 24.193 1.00 84.38 284 MET A CA 1
ATOM 2271 C C . MET A 1 284 ? -19.276 1.252 25.204 1.00 84.38 284 MET A C 1
ATOM 2273 O O . MET A 1 284 ? -18.106 1.356 24.872 1.00 84.38 284 MET A O 1
ATOM 2277 N N . LYS A 1 285 ? -19.624 0.828 26.423 1.00 80.94 285 LYS A N 1
ATOM 2278 C CA . LYS A 1 285 ? -18.644 0.441 27.446 1.00 80.94 285 LYS A CA 1
ATOM 2279 C C . LYS A 1 285 ? -17.802 -0.758 27.007 1.00 80.94 285 LYS A C 1
ATOM 2281 O O . LYS A 1 285 ? -16.612 -0.799 27.285 1.00 80.94 285 LYS A O 1
ATOM 2286 N N . LYS A 1 286 ? -18.423 -1.733 26.343 1.00 78.25 286 LYS A N 1
ATOM 2287 C CA . LYS A 1 286 ? -17.744 -2.911 25.802 1.00 78.25 286 LYS A CA 1
ATOM 2288 C C . LYS A 1 286 ? -16.791 -2.513 24.672 1.00 78.25 286 LYS A C 1
ATOM 2290 O O . LYS A 1 286 ? -15.655 -2.959 24.664 1.00 78.25 286 LYS A O 1
ATOM 2295 N N . LEU A 1 287 ? -17.216 -1.630 23.773 1.00 75.81 287 LEU A N 1
ATOM 2296 C CA . LEU A 1 287 ? -16.394 -1.144 22.663 1.00 75.81 287 LEU A CA 1
ATOM 2297 C C . LEU A 1 287 ? -15.257 -0.204 23.105 1.00 75.81 287 LEU A C 1
ATOM 2299 O O . LEU A 1 287 ? -14.228 -0.183 22.450 1.00 75.81 287 LEU A O 1
ATOM 2303 N N . HIS A 1 288 ? -15.404 0.517 24.219 1.00 63.69 288 HIS A N 1
ATOM 2304 C CA . HIS A 1 288 ? -14.375 1.402 24.793 1.00 63.69 288 HIS A CA 1
ATOM 2305 C C . HIS A 1 288 ? -13.595 0.779 25.960 1.00 63.69 288 HIS A C 1
ATOM 2307 O O . HIS A 1 288 ? -13.059 1.484 26.812 1.00 63.69 288 HIS A O 1
ATOM 2313 N N . GLY A 1 289 ? -13.604 -0.545 26.083 1.00 45.47 289 GLY A N 1
ATOM 2314 C CA . GLY A 1 289 ? -13.085 -1.245 27.251 1.00 45.47 289 GLY A CA 1
ATOM 2315 C C . GLY A 1 289 ? -11.559 -1.332 27.338 1.00 45.47 289 GLY A C 1
ATOM 2316 O O . GLY A 1 289 ? -11.044 -2.445 27.322 1.00 45.47 289 GLY A O 1
ATOM 2317 N N . ARG A 1 290 ? -10.870 -0.203 27.536 1.00 32.06 290 ARG A N 1
ATOM 2318 C CA . ARG A 1 290 ? -9.731 -0.037 28.459 1.00 32.06 290 ARG A CA 1
ATOM 2319 C C . ARG A 1 290 ? -9.648 1.448 28.830 1.00 32.06 290 ARG A C 1
ATOM 2321 O O . ARG A 1 290 ? -9.704 2.300 27.954 1.00 32.06 290 ARG A O 1
ATOM 2328 N N . GLY A 1 291 ? -9.674 1.720 30.134 1.00 32.34 291 GLY A N 1
ATOM 2329 C CA . GLY A 1 291 ? -9.433 3.057 30.679 1.00 32.34 291 GLY A CA 1
ATOM 2330 C C . GLY A 1 291 ? -7.961 3.291 30.942 1.00 32.34 291 GLY A C 1
ATOM 2331 O O . GLY A 1 291 ? -7.192 2.310 30.806 1.00 32.34 291 GLY A O 1
#

Sequence (291 aa):
MQAGIVACLPLRTDPAVRSHSIRFDPAECGVQEFSLFWQPHNDTMMLKYRRDRGTERPEMADPSIGPTLMHFDRTAFGDQFLTVVAAAMPLVGCCFYRVEDGRHVVDHRLSGLSPYWLNRYYHRFWRFDPLHPERVDQAGIRLRSVTRETARRDAGAPEYFEQFLVPQNTVHQTELYFHAGSRIVAGASLLRSERNGPFTSDNLTFLDRLVGFVEDSVLTDEDETSGLDIPGLTPREREIANLVGAAMCNKDICRRLDIELPTVKTHISRILVKAGVRNRAELMKKLHGRG

pLDDT: mean 71.02, std 21.02, range [20.97, 96.31]

Mean predicted aligned error: 16.28 Å

Radius of gyration: 22.34 Å; Cα contacts (8 Å, |Δi|>4): 425; chains: 1; bounding box: 73×50×51 Å

Solvent-accessible surface area (backbone atoms only — not comparable to full-atom values): 16778 Å² total; per-residue (Å²): 132,87,82,77,85,76,82,78,77,79,76,76,95,48,95,72,52,51,70,51,75,52,73,48,63,37,92,82,38,48,30,40,34,39,34,44,35,40,38,75,94,72,59,28,39,34,44,34,62,41,68,58,83,80,88,71,77,94,76,79,80,72,88,80,82,59,70,60,73,44,79,37,43,89,92,46,37,50,59,52,52,51,51,51,52,60,70,47,42,91,56,57,26,37,37,25,32,34,29,47,98,49,49,49,78,43,79,73,33,68,43,75,55,56,75,65,57,54,51,54,33,71,73,63,35,53,86,23,38,72,80,33,62,77,66,44,73,59,80,79,64,47,68,51,76,44,35,64,74,65,31,64,77,44,89,49,18,51,57,28,38,64,73,52,34,43,81,68,57,27,44,27,40,36,40,37,41,40,47,50,89,70,34,40,44,28,38,36,43,40,30,18,25,76,91,68,46,69,83,46,74,65,52,50,52,52,51,53,50,51,48,52,51,44,32,76,71,66,36,63,66,46,81,80,61,65,46,62,81,54,74,86,60,50,74,71,40,46,56,52,47,50,43,41,42,72,69,49,51,67,70,55,48,21,66,75,68,77,45,57,62,69,59,56,53,53,43,52,53,53,46,31,61,62,62,73,38,93,45,69,66,52,45,28,51,54,33,56,70,69,134